Protein AF-A0A8H4XQX0-F1 (afdb_monomer_lite)

Radius of gyration: 18.63 Å; chains: 1; bounding box: 42×37×53 Å

Structure (mmCIF, N/CA/C/O backbone):
data_AF-A0A8H4XQX0-F1
#
_entry.id   AF-A0A8H4XQX0-F1
#
loop_
_atom_site.group_PDB
_atom_site.id
_atom_site.type_symbol
_atom_site.label_atom_id
_atom_site.label_alt_id
_atom_site.label_comp_id
_atom_site.label_asym_id
_atom_site.label_entity_id
_atom_site.label_seq_id
_atom_site.pdbx_PDB_ins_code
_atom_site.Cartn_x
_atom_site.Cartn_y
_atom_site.Cartn_z
_atom_site.occupancy
_atom_site.B_iso_or_equiv
_atom_site.auth_seq_id
_atom_site.auth_comp_id
_atom_site.auth_asym_id
_atom_site.auth_atom_id
_atom_site.pdbx_PDB_model_num
ATOM 1 N N . MET A 1 1 ? 0.986 -11.448 -20.989 1.00 83.62 1 MET A N 1
ATOM 2 C CA . MET A 1 1 ? 2.150 -11.242 -21.882 1.00 83.62 1 MET A CA 1
ATOM 3 C C . MET A 1 1 ? 3.473 -11.482 -21.158 1.00 83.62 1 MET A C 1
ATOM 5 O O . MET A 1 1 ? 4.166 -12.410 -21.542 1.00 83.62 1 MET A O 1
ATOM 9 N N . PHE A 1 2 ? 3.815 -10.743 -20.094 1.00 87.69 2 PHE A N 1
ATOM 10 C CA . PHE A 1 2 ? 5.094 -10.937 -19.385 1.00 87.69 2 PHE A CA 1
ATOM 11 C C . PHE A 1 2 ? 5.297 -12.341 -18.794 1.00 87.69 2 PHE A C 1
ATOM 13 O O . PHE A 1 2 ? 6.386 -12.885 -18.924 1.00 87.69 2 PHE A O 1
ATOM 20 N N . THR A 1 3 ? 4.257 -12.974 -18.236 1.00 88.88 3 THR A N 1
ATOM 21 C CA . THR A 1 3 ? 4.329 -14.376 -17.774 1.00 88.88 3 THR A CA 1
ATOM 22 C C . THR A 1 3 ? 4.767 -15.318 -18.891 1.00 88.88 3 THR A C 1
ATOM 24 O O . THR A 1 3 ? 5.711 -16.080 -18.723 1.00 88.88 3 THR A O 1
ATOM 27 N N . TYR A 1 4 ? 4.158 -15.175 -20.072 1.00 90.38 4 TYR A N 1
ATOM 28 C CA . TYR A 1 4 ? 4.514 -15.960 -21.249 1.00 90.38 4 TYR A CA 1
ATOM 29 C C . TYR A 1 4 ? 5.977 -15.742 -21.654 1.00 90.38 4 TYR A C 1
ATOM 31 O O . TYR A 1 4 ? 6.680 -16.708 -21.935 1.00 90.38 4 TYR A O 1
ATOM 39 N N . ILE A 1 5 ? 6.459 -14.494 -21.637 1.00 87.06 5 ILE A N 1
ATOM 40 C CA . ILE A 1 5 ? 7.867 -14.189 -21.929 1.00 87.06 5 ILE A CA 1
ATOM 41 C C . ILE A 1 5 ? 8.787 -14.898 -20.925 1.00 87.06 5 ILE A C 1
ATOM 43 O O . ILE A 1 5 ? 9.721 -15.588 -21.321 1.00 87.06 5 ILE A O 1
ATOM 47 N N . ASN A 1 6 ? 8.478 -14.778 -19.634 1.00 86.62 6 ASN A N 1
ATOM 48 C CA . ASN A 1 6 ? 9.298 -15.305 -18.545 1.00 86.62 6 ASN A CA 1
ATOM 49 C C . ASN A 1 6 ? 9.413 -16.841 -18.538 1.00 86.62 6 ASN A C 1
ATOM 51 O O . ASN A 1 6 ? 10.417 -17.399 -18.089 1.00 86.62 6 ASN A O 1
ATOM 55 N N . GLU A 1 7 ? 8.365 -17.519 -19.005 1.00 89.06 7 GLU A N 1
ATOM 56 C CA . GLU A 1 7 ? 8.286 -18.980 -19.056 1.00 89.06 7 GLU A CA 1
ATOM 57 C C . GLU A 1 7 ? 8.902 -19.558 -20.333 1.00 89.06 7 GLU A C 1
ATOM 59 O O . GLU A 1 7 ? 9.528 -20.614 -20.276 1.00 89.06 7 GLU A O 1
ATOM 64 N N . ASN A 1 8 ? 8.762 -18.867 -21.470 1.00 88.31 8 ASN A N 1
ATOM 65 C CA . ASN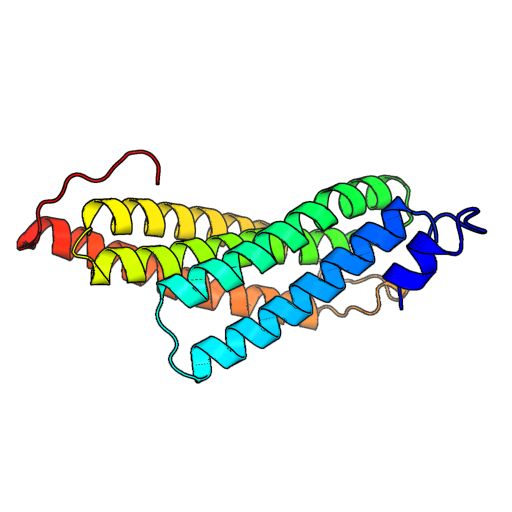 A 1 8 ? 9.102 -19.426 -22.782 1.00 88.31 8 ASN A CA 1
ATOM 66 C C . ASN A 1 8 ? 10.433 -18.910 -23.357 1.00 88.31 8 ASN A C 1
ATOM 68 O O . ASN A 1 8 ? 11.005 -19.560 -24.229 1.00 88.31 8 ASN A O 1
ATOM 72 N N . PHE A 1 9 ? 10.968 -17.785 -22.867 1.00 85.00 9 PHE A N 1
ATOM 73 C CA . PHE A 1 9 ? 12.226 -17.200 -23.350 1.00 85.00 9 PHE A CA 1
ATOM 74 C C . PHE A 1 9 ? 13.285 -17.204 -22.243 1.00 85.00 9 PHE A C 1
ATOM 76 O O . PHE A 1 9 ? 13.560 -16.199 -21.594 1.00 85.00 9 PHE A O 1
ATOM 83 N N . LEU A 1 10 ? 13.883 -18.379 -22.020 1.00 80.50 10 LEU A N 1
ATOM 84 C CA . LEU A 1 10 ? 14.827 -18.628 -20.919 1.00 80.50 10 LEU A CA 1
ATOM 85 C C . LEU A 1 10 ? 16.198 -17.958 -21.105 1.00 80.50 10 LEU A C 1
ATOM 87 O O . LEU A 1 10 ? 16.926 -17.767 -20.131 1.00 80.50 10 LEU A O 1
ATOM 91 N N . HIS A 1 11 ? 16.541 -17.592 -22.340 1.00 87.00 11 HIS A N 1
ATOM 92 C CA . HIS A 1 11 ? 17.757 -16.860 -22.676 1.00 87.00 11 HIS A CA 1
ATOM 93 C C . HIS A 1 11 ? 17.395 -15.411 -22.984 1.00 87.00 11 HIS A C 1
ATOM 95 O O . HIS A 1 11 ? 16.986 -15.085 -24.098 1.00 87.00 11 HIS A O 1
ATOM 101 N N . ALA A 1 12 ? 17.515 -14.554 -21.973 1.00 82.38 12 ALA A N 1
ATOM 102 C CA . ALA A 1 12 ? 17.223 -13.138 -22.120 1.00 82.38 12 ALA A CA 1
ATOM 103 C C . ALA A 1 12 ? 18.243 -12.489 -23.079 1.00 82.38 12 ALA A C 1
ATOM 105 O O . ALA A 1 12 ? 19.446 -12.599 -22.834 1.00 82.38 12 ALA A O 1
ATOM 106 N N . PRO A 1 13 ? 17.799 -11.803 -24.147 1.00 84.56 13 PRO A N 1
ATOM 107 C CA . PRO A 1 13 ? 18.704 -11.118 -25.073 1.00 84.56 13 PRO A CA 1
ATOM 108 C C . PRO A 1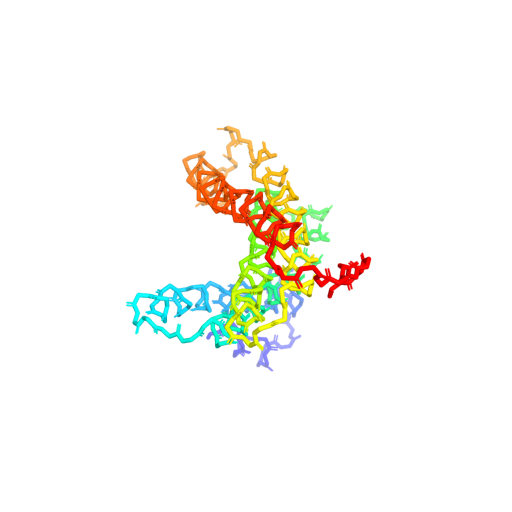 13 ? 19.318 -9.845 -24.461 1.00 84.56 13 PRO A C 1
ATOM 110 O O . PRO A 1 13 ? 20.270 -9.295 -25.009 1.00 84.56 13 PRO A O 1
ATOM 113 N N . SER A 1 14 ? 18.778 -9.380 -23.330 1.00 86.75 14 SER A N 1
ATOM 114 C CA . SER A 1 14 ? 19.152 -8.146 -22.638 1.00 86.75 14 SER A CA 1
ATOM 115 C C . SER A 1 14 ? 18.646 -8.158 -21.185 1.00 86.75 14 SER A C 1
ATOM 117 O O . SER A 1 14 ? 17.790 -8.964 -20.811 1.00 86.75 14 SER A O 1
ATOM 119 N N . THR A 1 15 ? 19.197 -7.289 -20.329 1.00 84.56 15 THR A N 1
ATOM 120 C CA . THR A 1 15 ? 18.912 -7.284 -18.879 1.00 84.56 15 THR A CA 1
ATOM 121 C C . THR A 1 15 ? 17.475 -6.885 -18.527 1.00 84.56 15 THR A C 1
ATOM 123 O O . THR A 1 15 ? 16.911 -7.375 -17.546 1.00 84.56 15 THR A O 1
ATOM 126 N N . ASP A 1 16 ? 16.855 -6.024 -19.327 1.00 82.88 16 ASP A N 1
ATOM 127 C CA . ASP A 1 16 ? 15.444 -5.633 -19.220 1.00 82.88 16 ASP A CA 1
ATOM 128 C C . ASP A 1 16 ? 14.480 -6.816 -19.435 1.00 82.88 16 ASP A C 1
ATOM 130 O O . ASP A 1 16 ? 13.402 -6.858 -18.846 1.00 82.88 16 ASP A O 1
ATOM 134 N N . LEU A 1 17 ? 14.905 -7.828 -20.196 1.00 88.44 17 LEU A N 1
ATOM 135 C CA . LEU A 1 17 ? 14.176 -9.080 -20.416 1.00 88.44 17 LEU A CA 1
ATOM 136 C C . LEU A 1 17 ? 14.663 -10.231 -19.528 1.00 88.44 17 LEU A C 1
ATOM 138 O O . LEU A 1 17 ? 14.259 -11.379 -19.718 1.00 88.44 17 LEU A O 1
ATOM 142 N N . SER A 1 18 ? 15.516 -9.947 -18.538 1.00 90.25 18 SER A N 1
ATOM 143 C CA . SER A 1 18 ? 15.921 -10.957 -17.563 1.00 90.25 18 SER A CA 1
ATOM 144 C C . SER A 1 18 ? 14.717 -11.471 -16.767 1.00 90.25 18 SER A C 1
ATOM 146 O O . SER A 1 18 ? 13.752 -10.745 -16.511 1.00 90.25 18 SER A O 1
ATOM 148 N N . ARG A 1 19 ? 14.798 -12.720 -16.296 1.00 90.44 19 ARG A N 1
ATOM 149 C CA . ARG A 1 19 ? 13.741 -13.345 -15.485 1.00 90.44 19 ARG A CA 1
ATOM 150 C C . ARG A 1 19 ? 13.349 -12.508 -14.265 1.00 90.44 19 ARG A C 1
ATOM 152 O O . ARG A 1 19 ? 12.174 -12.453 -13.910 1.00 90.44 19 ARG A O 1
ATOM 159 N N . ALA A 1 20 ? 14.325 -11.874 -13.618 1.00 91.00 20 ALA A N 1
ATOM 160 C CA . ALA A 1 20 ? 14.084 -11.032 -12.452 1.00 91.00 20 ALA A CA 1
ATOM 161 C C . ALA A 1 20 ? 13.309 -9.764 -12.838 1.00 91.00 20 ALA A C 1
ATOM 163 O O . ALA A 1 20 ? 12.266 -9.491 -12.245 1.00 91.00 20 ALA A O 1
ATOM 164 N N . THR A 1 21 ? 13.754 -9.053 -13.879 1.00 91.19 21 THR A N 1
ATOM 165 C CA . THR A 1 21 ? 13.081 -7.844 -14.374 1.00 91.19 21 THR A CA 1
ATOM 166 C C . THR A 1 21 ? 11.647 -8.143 -14.799 1.00 91.19 21 THR A C 1
ATOM 168 O O . THR A 1 21 ? 10.711 -7.492 -14.340 1.00 91.19 21 THR A O 1
ATOM 171 N N . VAL A 1 22 ? 11.447 -9.182 -15.615 1.00 93.12 22 VAL A N 1
ATOM 172 C CA . VAL A 1 22 ? 10.114 -9.561 -16.099 1.00 93.12 22 VAL A CA 1
ATOM 173 C C . VAL A 1 22 ? 9.209 -9.977 -14.936 1.00 93.12 22 VAL A C 1
ATOM 175 O O . VAL A 1 22 ? 8.040 -9.598 -14.913 1.00 93.12 22 VAL A O 1
ATOM 178 N N . LYS A 1 23 ? 9.731 -10.688 -13.926 1.00 94.38 23 LYS A N 1
ATOM 179 C CA . LYS A 1 23 ? 8.969 -11.024 -12.712 1.00 94.38 23 LYS A CA 1
ATOM 180 C C . LYS A 1 23 ? 8.559 -9.780 -11.917 1.00 94.38 23 LYS A C 1
ATOM 182 O O . LYS A 1 23 ? 7.416 -9.714 -11.468 1.00 94.38 23 LYS A O 1
ATOM 187 N N . ALA A 1 24 ? 9.442 -8.792 -11.775 1.00 95.19 24 ALA A N 1
ATOM 188 C CA . ALA A 1 24 ? 9.100 -7.527 -11.129 1.00 95.19 24 ALA A CA 1
ATOM 189 C C . ALA A 1 24 ? 7.979 -6.797 -11.887 1.00 95.19 24 ALA A C 1
ATOM 191 O O . ALA A 1 24 ? 7.010 -6.362 -11.269 1.00 95.19 24 ALA A O 1
ATOM 192 N N . LEU A 1 25 ? 8.047 -6.750 -13.222 1.00 95.19 25 LEU A N 1
ATOM 193 C CA . LEU A 1 25 ? 6.996 -6.158 -14.058 1.00 95.19 25 LEU A CA 1
ATOM 194 C C . LEU A 1 25 ? 5.662 -6.912 -13.946 1.00 95.19 25 LEU A C 1
ATOM 196 O O . LEU A 1 25 ? 4.615 -6.277 -13.858 1.00 95.19 25 LEU A O 1
ATOM 200 N N . ILE A 1 26 ? 5.675 -8.251 -13.889 1.00 96.94 26 ILE A N 1
ATOM 201 C CA . ILE A 1 26 ? 4.464 -9.052 -13.623 1.00 96.94 26 ILE A CA 1
ATOM 202 C C . ILE A 1 26 ? 3.833 -8.629 -12.295 1.00 96.94 26 ILE A C 1
ATOM 204 O O . ILE A 1 26 ? 2.631 -8.376 -12.247 1.00 96.94 26 ILE A O 1
ATOM 208 N N . ASN A 1 27 ? 4.638 -8.522 -11.237 1.00 98.19 27 ASN A N 1
ATOM 209 C CA . ASN A 1 27 ? 4.153 -8.130 -9.918 1.00 98.19 27 ASN A CA 1
ATOM 210 C C . ASN A 1 27 ? 3.558 -6.717 -9.920 1.00 98.19 27 ASN A C 1
ATOM 212 O O . ASN A 1 27 ? 2.475 -6.537 -9.373 1.00 98.19 27 ASN A O 1
ATOM 216 N N . VAL A 1 28 ? 4.201 -5.742 -10.577 1.00 97.88 28 VAL A N 1
ATOM 217 C CA . VAL A 1 28 ? 3.660 -4.376 -10.715 1.00 97.88 28 VAL A CA 1
ATOM 218 C C . VAL A 1 28 ? 2.313 -4.390 -11.438 1.00 97.88 28 VAL A C 1
ATOM 220 O O . VAL A 1 28 ? 1.348 -3.828 -10.929 1.00 97.88 28 VAL A O 1
ATOM 223 N N . MET A 1 29 ? 2.212 -5.079 -12.579 1.00 98.06 29 MET A N 1
ATOM 224 C CA . MET A 1 29 ? 0.966 -5.139 -13.355 1.00 98.06 29 MET A CA 1
ATOM 225 C C . MET A 1 29 ? -0.172 -5.800 -12.567 1.00 98.06 29 MET A C 1
ATOM 227 O O . MET A 1 29 ? -1.312 -5.339 -12.610 1.00 98.06 29 MET A O 1
ATOM 231 N N . LEU A 1 30 ? 0.125 -6.873 -11.826 1.00 98.38 30 LEU A N 1
ATOM 232 C CA . LEU A 1 30 ? -0.857 -7.527 -10.962 1.00 98.38 30 LEU A CA 1
ATOM 233 C C . LEU A 1 30 ? -1.256 -6.634 -9.782 1.00 98.38 30 LEU A C 1
ATOM 235 O O . LEU A 1 30 ? -2.431 -6.600 -9.431 1.00 98.38 30 LEU A O 1
ATOM 239 N N . ALA A 1 31 ? -0.311 -5.900 -9.188 1.00 98.62 31 ALA A N 1
ATOM 240 C CA . ALA A 1 31 ? -0.591 -4.988 -8.085 1.00 98.62 31 ALA A CA 1
ATOM 241 C C . ALA A 1 31 ? -1.518 -3.845 -8.526 1.00 98.62 31 ALA A C 1
ATOM 243 O O . ALA A 1 31 ? -2.518 -3.583 -7.866 1.00 98.62 31 ALA A O 1
ATOM 244 N N . GLN A 1 32 ? -1.249 -3.237 -9.684 1.00 98.31 32 GLN A N 1
ATOM 245 C CA . GLN A 1 32 ? -2.101 -2.197 -10.271 1.00 98.31 32 GLN A CA 1
ATOM 246 C C . GLN A 1 32 ? -3.506 -2.719 -10.600 1.00 98.31 32 GLN A C 1
ATOM 248 O O . GLN A 1 32 ? -4.502 -2.065 -10.300 1.00 98.31 32 GLN A O 1
ATOM 253 N N . ALA A 1 33 ? -3.615 -3.926 -11.166 1.00 98.44 33 ALA A N 1
ATOM 254 C CA . ALA A 1 33 ? -4.914 -4.558 -11.401 1.00 98.44 33 ALA A CA 1
ATOM 255 C C . ALA A 1 33 ? -5.676 -4.810 -10.087 1.00 98.44 33 ALA A C 1
ATOM 257 O O . ALA A 1 33 ? -6.894 -4.636 -10.022 1.00 98.44 33 ALA A O 1
ATOM 258 N N . GLN A 1 34 ? -4.953 -5.193 -9.033 1.00 98.44 34 GLN A N 1
ATOM 259 C CA . GLN A 1 34 ? -5.507 -5.413 -7.705 1.00 98.44 34 GLN A CA 1
ATOM 260 C C . GLN A 1 34 ? -5.998 -4.107 -7.055 1.00 98.44 34 GLN A C 1
ATOM 262 O O . GLN A 1 34 ? -7.039 -4.136 -6.404 1.00 98.44 34 GLN A O 1
ATOM 267 N N . GLU A 1 35 ? -5.311 -2.975 -7.258 1.00 97.94 35 GLU A N 1
ATOM 268 C CA . GLU A 1 35 ? -5.767 -1.641 -6.825 1.00 97.94 35 GLU A CA 1
ATOM 269 C C . GLU A 1 35 ? -7.088 -1.253 -7.499 1.00 97.94 35 GLU A C 1
ATOM 271 O O . GLU A 1 35 ? -8.059 -0.944 -6.815 1.00 97.94 35 GLU A O 1
ATOM 276 N N . ILE A 1 36 ? -7.169 -1.371 -8.828 1.00 98.25 36 ILE A N 1
ATOM 277 C CA . ILE A 1 36 ? -8.400 -1.067 -9.579 1.00 98.25 36 ILE A CA 1
ATOM 278 C C . ILE A 1 36 ? -9.554 -1.957 -9.098 1.00 98.25 36 ILE A C 1
ATOM 280 O O . ILE A 1 36 ? -10.695 -1.514 -8.931 1.00 98.25 36 ILE A O 1
ATOM 284 N N . PHE A 1 37 ? -9.273 -3.240 -8.858 1.00 98.38 37 PHE A N 1
ATOM 285 C CA . PHE A 1 37 ? -10.281 -4.150 -8.336 1.00 98.38 37 PHE A CA 1
ATOM 286 C C . PHE A 1 37 ? -10.702 -3.785 -6.906 1.00 98.38 37 PHE A C 1
ATOM 288 O O . PHE A 1 37 ? -11.895 -3.827 -6.606 1.00 98.38 37 PHE A O 1
ATOM 295 N N . LEU A 1 38 ? -9.764 -3.388 -6.044 1.00 98.56 38 LEU A N 1
ATOM 296 C CA . LEU A 1 38 ? -10.052 -2.885 -4.702 1.00 98.56 38 LEU A CA 1
ATOM 297 C C . LEU A 1 38 ? -10.967 -1.656 -4.759 1.00 98.56 38 LEU A C 1
ATOM 299 O O . LEU A 1 38 ? -11.996 -1.665 -4.094 1.00 98.56 38 LEU A O 1
ATOM 303 N N . GLU A 1 39 ? -10.655 -0.651 -5.579 1.00 97.62 39 GLU A N 1
ATOM 304 C CA . GLU A 1 39 ? -11.482 0.553 -5.752 1.00 97.62 39 GLU A CA 1
ATOM 305 C C . GLU A 1 39 ? -12.913 0.204 -6.162 1.00 97.62 39 GLU A C 1
ATOM 307 O O . GLU A 1 39 ? -13.877 0.673 -5.550 1.00 97.62 39 GLU A O 1
ATOM 312 N N . LYS A 1 40 ? -13.059 -0.697 -7.141 1.00 98.38 40 LYS A N 1
ATOM 313 C CA . LYS A 1 40 ? -14.365 -1.220 -7.547 1.00 98.38 40 LYS A CA 1
ATOM 314 C C . LYS A 1 40 ? -15.093 -1.876 -6.372 1.00 98.38 40 LYS A C 1
ATOM 316 O O . LYS A 1 40 ? -16.268 -1.607 -6.157 1.00 98.38 40 LYS A O 1
ATOM 321 N N . GLN A 1 41 ? -14.426 -2.756 -5.623 1.00 98.31 41 GLN A N 1
ATOM 322 C CA . GLN A 1 41 ? -15.054 -3.458 -4.499 1.00 98.31 41 GLN A CA 1
ATOM 323 C C . GLN A 1 41 ? -15.413 -2.520 -3.339 1.00 98.31 41 GLN A C 1
ATOM 325 O O . GLN A 1 41 ? -16.415 -2.752 -2.661 1.00 98.31 41 GLN A O 1
ATOM 330 N N . THR A 1 42 ? -14.642 -1.454 -3.134 1.00 97.62 42 THR A N 1
ATOM 331 C CA . THR A 1 42 ? -14.967 -0.386 -2.185 1.00 97.62 42 THR A CA 1
ATOM 332 C C . THR A 1 42 ? -16.217 0.370 -2.634 1.00 97.62 42 THR A C 1
ATOM 334 O O . THR A 1 42 ? -17.136 0.538 -1.836 1.00 97.62 42 THR A O 1
ATOM 337 N N . ALA A 1 43 ? -16.307 0.748 -3.914 1.00 97.75 43 ALA A N 1
ATOM 338 C CA . ALA A 1 43 ? -17.495 1.392 -4.481 1.00 97.75 43 ALA A CA 1
ATOM 339 C C . ALA A 1 43 ? -18.745 0.490 -4.426 1.00 97.75 43 ALA A C 1
ATOM 341 O O . ALA A 1 43 ? -19.846 0.975 -4.174 1.00 97.75 43 ALA A O 1
ATOM 342 N N . ASP A 1 44 ? -18.570 -0.826 -4.584 1.00 97.94 44 ASP A N 1
ATOM 343 C CA . ASP A 1 44 ? -19.632 -1.834 -4.454 1.00 97.94 44 ASP A CA 1
ATOM 344 C C . ASP A 1 44 ? -20.045 -2.099 -2.983 1.00 97.94 44 ASP A C 1
ATOM 346 O O . ASP A 1 44 ? -20.883 -2.968 -2.723 1.00 97.94 44 ASP A O 1
ATOM 350 N N . GLY A 1 45 ? -19.446 -1.412 -2.000 1.00 96.25 45 GLY A N 1
ATOM 351 C CA . GLY A 1 45 ? -19.791 -1.544 -0.581 1.00 96.25 45 GLY A CA 1
ATOM 352 C C . GLY A 1 45 ? -19.454 -2.913 0.020 1.00 96.25 45 GLY A C 1
ATOM 353 O O . GLY A 1 45 ? -20.188 -3.420 0.873 1.00 96.25 45 GLY A O 1
ATOM 354 N N . LYS A 1 46 ? -18.377 -3.568 -0.439 1.00 97.62 46 LYS A N 1
ATOM 355 C CA . LYS A 1 46 ? -17.948 -4.856 0.131 1.00 97.62 46 LYS A CA 1
ATOM 356 C C . LYS A 1 46 ? -17.499 -4.715 1.587 1.00 97.62 46 LYS A C 1
ATOM 358 O O . LYS A 1 46 ? -17.035 -3.670 2.027 1.00 97.62 46 LYS A O 1
ATOM 363 N N . LYS A 1 47 ? -17.600 -5.822 2.333 1.00 97.62 47 LYS A N 1
ATOM 364 C CA . LYS A 1 47 ? -17.219 -5.880 3.752 1.00 97.62 47 LYS A CA 1
ATOM 365 C C . LYS A 1 47 ? -15.740 -5.551 3.951 1.00 97.62 47 LYS A C 1
ATOM 367 O O . LYS A 1 47 ? -14.890 -6.058 3.216 1.00 97.62 47 LYS A O 1
ATOM 372 N N . SER A 1 48 ? -15.438 -4.827 5.025 1.00 97.69 48 SER A N 1
ATOM 373 C CA . SER A 1 48 ? -14.095 -4.361 5.386 1.00 97.69 48 SER A CA 1
ATOM 374 C C . SER A 1 48 ? -13.042 -5.476 5.372 1.00 97.69 48 SER A C 1
ATOM 376 O O . SER A 1 48 ? -12.004 -5.335 4.736 1.00 97.69 48 SER A O 1
ATOM 378 N N . GLY A 1 49 ? -13.337 -6.649 5.942 1.00 97.62 49 GLY A N 1
ATOM 379 C CA . GLY A 1 49 ? -12.394 -7.777 5.941 1.00 97.62 49 GLY A CA 1
ATOM 380 C C . GLY A 1 49 ? -12.077 -8.342 4.546 1.00 97.62 49 GLY A C 1
ATOM 381 O O . GLY A 1 49 ? -11.001 -8.897 4.333 1.00 97.62 49 GLY A O 1
ATOM 382 N N . GLN A 1 50 ? -12.980 -8.201 3.568 1.00 98.00 50 GLN A N 1
ATOM 383 C CA . GLN A 1 50 ? -12.689 -8.567 2.178 1.00 98.00 50 GLN A CA 1
ATOM 384 C C . GLN A 1 50 ? -11.790 -7.516 1.519 1.00 98.00 50 GLN A C 1
ATOM 386 O O . GLN A 1 50 ? -10.808 -7.885 0.878 1.00 98.00 50 GLN A O 1
ATOM 391 N N . LEU A 1 51 ? -12.087 -6.229 1.717 1.00 98.69 51 LEU A N 1
ATOM 392 C CA . LEU A 1 51 ? -11.264 -5.123 1.216 1.00 98.69 51 LEU A CA 1
ATOM 393 C C . LEU A 1 51 ? -9.835 -5.190 1.775 1.00 98.69 51 LEU A C 1
ATOM 395 O O . LEU A 1 51 ? -8.874 -5.055 1.021 1.00 98.69 51 LEU A O 1
ATOM 399 N N . ALA A 1 52 ? -9.689 -5.527 3.060 1.00 98.62 52 ALA A N 1
ATOM 400 C CA . ALA A 1 52 ? -8.397 -5.728 3.710 1.00 98.62 52 ALA A CA 1
ATOM 401 C C . ALA A 1 52 ? -7.535 -6.782 3.000 1.00 98.62 52 ALA A C 1
ATOM 403 O O . ALA A 1 52 ? -6.353 -6.555 2.748 1.00 98.62 52 ALA A O 1
ATOM 404 N N . LYS A 1 53 ? -8.131 -7.920 2.616 1.00 98.50 53 LYS A N 1
ATOM 405 C CA . LYS A 1 53 ? -7.429 -8.982 1.876 1.00 98.50 53 LYS A CA 1
ATOM 406 C C . LYS A 1 53 ? -6.988 -8.518 0.492 1.00 98.50 53 LYS A C 1
ATOM 408 O O . LYS A 1 53 ? -5.874 -8.823 0.075 1.00 98.50 53 LYS A O 1
ATOM 413 N N . LEU A 1 54 ? -7.843 -7.777 -0.214 1.00 98.62 54 LEU A N 1
ATOM 414 C CA . LEU A 1 54 ? -7.519 -7.263 -1.544 1.00 98.62 54 LEU A CA 1
ATOM 415 C C . LEU A 1 54 ? -6.373 -6.246 -1.485 1.00 98.62 54 LEU A C 1
ATOM 417 O O . LEU A 1 54 ? -5.432 -6.355 -2.269 1.00 98.62 54 LEU A O 1
ATOM 421 N N . ALA A 1 55 ? -6.420 -5.313 -0.533 1.00 98.75 55 ALA A N 1
ATOM 422 C CA . ALA A 1 55 ? -5.358 -4.338 -0.305 1.00 98.75 55 ALA A CA 1
ATOM 423 C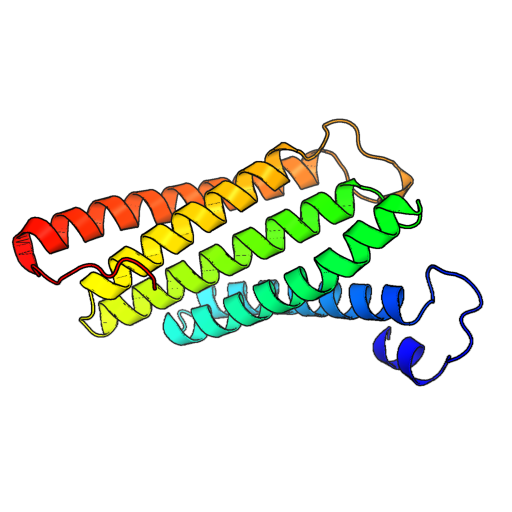 C . ALA A 1 55 ? -4.049 -5.007 0.148 1.00 98.75 55 ALA A C 1
ATOM 425 O O . ALA A 1 55 ? -2.976 -4.668 -0.346 1.00 98.75 55 ALA A O 1
ATOM 426 N N . SER A 1 56 ? -4.129 -6.017 1.023 1.00 98.69 56 SER A N 1
ATOM 427 C CA . SER A 1 56 ? -2.966 -6.798 1.463 1.00 98.69 56 SER A CA 1
ATOM 428 C C . SER A 1 56 ? -2.283 -7.514 0.294 1.00 98.69 56 SER A C 1
ATOM 430 O O . SER A 1 56 ? -1.055 -7.499 0.203 1.00 98.69 56 SER A O 1
ATOM 432 N N . GLN A 1 57 ? -3.056 -8.067 -0.646 1.00 98.75 57 GLN A N 1
ATOM 433 C CA . GLN A 1 57 ? -2.505 -8.685 -1.852 1.00 98.75 57 GLN A CA 1
ATOM 434 C C . GLN A 1 57 ? -1.776 -7.663 -2.739 1.00 98.75 57 GLN A C 1
ATOM 436 O O . GLN A 1 57 ? -0.687 -7.960 -3.232 1.00 98.75 57 GLN A O 1
ATOM 441 N N . ALA A 1 58 ? -2.338 -6.462 -2.925 1.00 98.69 58 ALA A N 1
ATOM 442 C CA . ALA A 1 58 ? -1.680 -5.390 -3.677 1.00 98.69 58 ALA A CA 1
ATOM 443 C C . ALA A 1 58 ? -0.373 -4.953 -2.998 1.00 98.69 58 ALA A C 1
ATOM 445 O O . ALA A 1 58 ? 0.664 -4.859 -3.653 1.00 98.69 58 ALA A O 1
ATOM 446 N N . ALA A 1 59 ? -0.402 -4.763 -1.674 1.00 98.75 59 ALA A N 1
ATOM 447 C CA . ALA A 1 59 ? 0.774 -4.424 -0.879 1.00 98.75 59 ALA A CA 1
ATOM 448 C C . ALA A 1 59 ? 1.879 -5.475 -1.028 1.00 98.75 59 ALA A C 1
ATOM 450 O O . ALA A 1 59 ? 3.029 -5.134 -1.293 1.00 98.75 59 ALA A O 1
ATOM 451 N N . TRP A 1 60 ? 1.526 -6.758 -0.915 1.00 98.56 60 TRP A N 1
ATOM 452 C CA . TRP A 1 60 ? 2.473 -7.857 -1.070 1.00 98.56 60 TRP A CA 1
ATOM 453 C C . TRP A 1 60 ? 3.109 -7.869 -2.465 1.00 98.56 60 TRP A C 1
ATOM 455 O O . TRP A 1 60 ? 4.332 -7.934 -2.571 1.00 98.56 60 TRP A O 1
ATOM 465 N N . LEU A 1 61 ? 2.311 -7.737 -3.532 1.00 98.69 61 LEU A N 1
ATOM 466 C CA . LEU A 1 61 ? 2.817 -7.694 -4.908 1.00 98.69 61 LEU A CA 1
ATOM 467 C C . LEU A 1 61 ? 3.775 -6.513 -5.130 1.00 98.69 61 LEU A C 1
ATOM 469 O O . LEU A 1 61 ? 4.849 -6.702 -5.706 1.00 98.69 61 LEU A O 1
ATOM 473 N N . TYR A 1 62 ? 3.437 -5.321 -4.628 1.00 98.69 62 TYR A N 1
ATOM 474 C CA . TYR A 1 62 ? 4.332 -4.167 -4.705 1.00 98.69 62 TYR A CA 1
ATOM 475 C C . TYR A 1 62 ? 5.631 -4.378 -3.931 1.00 98.69 62 TYR A C 1
ATOM 477 O O . TYR A 1 62 ? 6.695 -4.090 -4.471 1.00 98.69 62 TYR A O 1
ATOM 485 N N . THR A 1 63 ? 5.579 -4.935 -2.720 1.00 98.25 63 THR A N 1
ATOM 486 C CA . THR A 1 63 ? 6.783 -5.253 -1.934 1.00 98.25 63 THR A CA 1
ATOM 487 C C . THR A 1 63 ? 7.690 -6.237 -2.674 1.00 98.25 63 THR A C 1
ATOM 489 O O . THR A 1 63 ? 8.896 -6.016 -2.758 1.00 98.25 63 THR A O 1
ATOM 492 N N . GLN A 1 64 ? 7.122 -7.280 -3.290 1.00 97.62 64 GLN A N 1
ATOM 493 C CA . GLN A 1 64 ? 7.893 -8.231 -4.098 1.00 97.62 64 GLN A CA 1
ATOM 494 C C . GLN A 1 64 ? 8.542 -7.574 -5.327 1.00 97.62 64 GLN A C 1
ATOM 496 O O . GLN A 1 64 ? 9.622 -7.983 -5.750 1.00 97.62 64 GLN A O 1
ATOM 501 N N . ALA A 1 65 ? 7.898 -6.572 -5.931 1.00 97.38 65 ALA A N 1
ATOM 502 C CA . ALA A 1 65 ? 8.496 -5.802 -7.019 1.00 97.38 65 ALA A CA 1
ATOM 503 C C . ALA A 1 65 ? 9.575 -4.821 -6.523 1.00 97.38 65 ALA A C 1
ATOM 505 O O . ALA A 1 65 ? 10.596 -4.649 -7.190 1.00 97.38 65 ALA A O 1
ATOM 506 N N . ALA A 1 66 ? 9.365 -4.197 -5.360 1.00 96.19 66 ALA A N 1
ATOM 507 C CA . ALA A 1 66 ? 10.206 -3.136 -4.814 1.00 96.19 66 ALA A CA 1
ATOM 508 C C . ALA A 1 66 ? 11.663 -3.574 -4.625 1.00 96.19 66 ALA A C 1
ATOM 510 O O . ALA A 1 66 ? 12.568 -2.837 -5.014 1.00 96.19 66 ALA A O 1
ATOM 511 N N . GLU A 1 67 ? 11.885 -4.779 -4.092 1.00 91.88 67 GLU A N 1
ATOM 512 C CA . GLU A 1 67 ? 13.226 -5.336 -3.867 1.00 91.88 67 GLU A CA 1
ATOM 513 C C . GLU A 1 67 ? 14.033 -5.408 -5.171 1.00 91.88 67 GLU A C 1
ATOM 515 O O . GLU A 1 67 ? 15.149 -4.893 -5.259 1.00 91.88 67 GLU A O 1
ATOM 520 N N . THR A 1 68 ? 13.435 -5.986 -6.219 1.00 92.75 68 THR A N 1
ATOM 521 C CA . THR A 1 68 ? 14.097 -6.134 -7.523 1.00 92.75 68 THR A CA 1
ATOM 522 C C . THR A 1 68 ? 14.295 -4.780 -8.198 1.00 92.75 68 THR A C 1
ATOM 524 O O . THR A 1 68 ? 15.367 -4.505 -8.732 1.00 92.75 68 THR A O 1
ATOM 527 N N . VAL A 1 69 ? 13.288 -3.902 -8.165 1.00 94.62 69 VAL A N 1
ATOM 528 C CA . VAL A 1 69 ? 13.402 -2.574 -8.780 1.00 94.62 69 VAL A CA 1
ATOM 529 C C . VAL A 1 69 ? 14.512 -1.767 -8.111 1.00 94.62 69 VAL A C 1
ATOM 531 O O . VAL A 1 69 ? 15.339 -1.191 -8.813 1.00 94.62 69 VAL A O 1
ATOM 534 N N . GLN A 1 70 ? 14.599 -1.772 -6.779 1.00 93.62 70 GLN A N 1
ATOM 535 C CA . GLN A 1 70 ? 15.639 -1.049 -6.046 1.00 93.62 70 GLN A CA 1
ATOM 536 C C . GLN A 1 70 ? 17.051 -1.551 -6.385 1.00 93.62 70 GLN A C 1
ATOM 538 O O . GLN A 1 70 ? 17.951 -0.739 -6.617 1.00 93.62 70 GLN A O 1
ATOM 543 N N . GLU A 1 71 ? 17.250 -2.869 -6.461 1.00 91.19 71 GLU A N 1
ATOM 544 C CA . GLU A 1 71 ? 18.530 -3.458 -6.874 1.00 91.19 71 GLU A CA 1
ATOM 545 C C . GLU A 1 71 ? 18.933 -2.989 -8.285 1.00 91.19 71 GLU A C 1
ATOM 547 O O . GLU A 1 71 ? 20.088 -2.637 -8.535 1.00 91.19 71 GLU A O 1
ATOM 552 N N . TYR A 1 72 ? 17.977 -2.948 -9.212 1.00 90.38 72 TYR A N 1
ATOM 553 C CA . TYR A 1 72 ? 18.227 -2.636 -10.619 1.00 90.38 72 TYR A CA 1
ATOM 554 C C . TYR A 1 72 ? 18.307 -1.127 -10.899 1.00 90.38 72 TYR A C 1
ATOM 556 O O . TYR A 1 72 ? 18.969 -0.734 -11.862 1.00 90.38 72 TYR A O 1
ATOM 564 N N . VAL A 1 73 ? 17.753 -0.271 -10.030 1.00 90.69 73 VAL A N 1
ATOM 565 C CA . VAL A 1 73 ? 18.081 1.168 -9.994 1.00 90.69 73 VAL A CA 1
ATOM 566 C C . VAL A 1 73 ? 19.575 1.358 -9.732 1.00 90.69 73 VAL A C 1
ATOM 568 O O . VAL A 1 73 ? 20.227 2.119 -10.442 1.00 90.69 73 VAL A O 1
ATOM 571 N N . GLY A 1 74 ? 20.152 0.627 -8.770 1.00 86.19 74 GLY A N 1
ATOM 572 C CA . GLY A 1 74 ? 21.589 0.698 -8.464 1.00 86.19 74 GLY A CA 1
ATOM 573 C C . GLY A 1 74 ? 22.497 0.286 -9.631 1.00 86.19 74 GLY A C 1
ATOM 574 O O . GLY A 1 74 ? 23.664 0.668 -9.672 1.00 86.19 74 GLY A O 1
ATOM 575 N N . LYS A 1 75 ? 21.950 -0.458 -10.598 1.00 87.56 75 LYS A N 1
ATOM 576 C CA . LYS A 1 75 ? 22.627 -0.904 -11.822 1.00 87.56 75 LYS A CA 1
ATOM 577 C C . LYS A 1 75 ? 22.295 -0.042 -13.051 1.00 87.56 75 LYS A C 1
ATOM 579 O O . LYS A 1 75 ? 22.793 -0.336 -14.132 1.00 87.56 75 LYS A O 1
ATOM 584 N N . GLY A 1 76 ? 21.460 0.991 -12.905 1.00 85.44 76 GLY A N 1
ATOM 585 C CA . GLY A 1 76 ? 21.065 1.893 -13.992 1.00 85.44 76 GLY A CA 1
ATOM 586 C C . GLY A 1 76 ? 20.035 1.326 -14.977 1.00 85.44 76 GLY A C 1
ATOM 587 O O . GLY A 1 76 ? 19.907 1.859 -16.073 1.00 85.44 76 GLY A O 1
ATOM 588 N N . PHE A 1 77 ? 19.314 0.254 -14.622 1.00 86.25 77 PHE A N 1
ATOM 589 C CA . PHE A 1 77 ? 18.285 -0.346 -15.489 1.00 86.25 77 PHE A CA 1
ATOM 590 C C . PHE A 1 77 ? 16.878 0.194 -15.233 1.00 86.25 77 PHE A C 1
ATOM 592 O O . PHE A 1 77 ? 16.060 0.221 -16.148 1.00 86.25 77 PHE A O 1
ATOM 599 N N . PHE A 1 78 ? 16.590 0.609 -13.999 1.00 89.88 78 PHE A N 1
ATOM 600 C CA . PHE A 1 78 ? 15.359 1.321 -13.671 1.00 89.88 78 PHE A CA 1
ATOM 601 C C . PHE A 1 78 ? 15.666 2.758 -13.292 1.00 89.88 78 PHE A C 1
ATOM 603 O O . PHE A 1 78 ? 16.624 3.040 -12.569 1.00 89.88 78 PHE A O 1
ATOM 610 N N . GLU A 1 79 ? 14.780 3.656 -13.705 1.00 93.12 79 GLU A N 1
ATOM 611 C CA . GLU A 1 79 ? 14.795 5.023 -13.212 1.00 93.12 79 GLU A CA 1
ATOM 612 C C . GLU A 1 79 ? 14.394 5.052 -11.737 1.00 93.12 79 GLU A C 1
ATOM 614 O O . GLU A 1 79 ? 13.404 4.439 -11.325 1.00 93.12 79 GLU A O 1
ATOM 619 N N . LYS A 1 80 ? 15.139 5.812 -10.928 1.00 95.12 80 LYS A N 1
ATOM 620 C CA . LYS A 1 80 ? 14.911 5.911 -9.476 1.00 95.12 80 LYS A CA 1
ATOM 621 C C . LYS A 1 80 ? 13.469 6.301 -9.131 1.00 95.12 80 LYS A C 1
ATOM 623 O O . LYS A 1 80 ? 12.941 5.842 -8.121 1.00 95.12 80 LYS A O 1
ATOM 628 N N . VAL A 1 81 ? 12.828 7.112 -9.972 1.00 96.56 81 VAL A N 1
ATOM 629 C CA . VAL A 1 81 ? 11.438 7.555 -9.790 1.00 96.56 81 VAL A CA 1
ATOM 630 C C . VAL A 1 81 ? 10.444 6.391 -9.730 1.00 96.56 81 VAL A C 1
ATOM 632 O O . VAL A 1 81 ? 9.545 6.416 -8.894 1.00 96.56 81 VAL A O 1
ATOM 635 N N . TRP A 1 82 ? 10.661 5.315 -10.494 1.00 96.50 82 TRP A N 1
ATOM 636 C CA . TRP A 1 82 ? 9.824 4.112 -10.428 1.00 96.50 82 TRP A CA 1
ATOM 637 C C . TRP A 1 82 ? 9.980 3.373 -9.102 1.00 96.50 82 TRP A C 1
ATOM 639 O O . TRP A 1 82 ? 8.991 2.914 -8.531 1.00 96.50 82 TRP A O 1
ATOM 649 N N . SER A 1 83 ? 11.202 3.311 -8.562 1.00 96.88 83 SER A N 1
ATOM 650 C CA . SER A 1 83 ? 11.423 2.750 -7.226 1.00 96.88 83 SER A CA 1
ATOM 651 C C . SER A 1 83 ? 10.676 3.542 -6.155 1.00 96.88 83 SER A C 1
ATOM 653 O O . SER A 1 83 ? 10.113 2.927 -5.255 1.00 96.88 83 SER A O 1
ATOM 655 N N . LEU A 1 84 ? 10.631 4.874 -6.252 1.00 97.56 84 LEU A N 1
ATOM 656 C CA . LEU A 1 84 ? 9.899 5.712 -5.297 1.00 97.56 84 LEU A CA 1
ATOM 657 C C . LEU A 1 84 ? 8.388 5.468 -5.367 1.00 97.56 84 LEU A C 1
ATOM 659 O O . LEU A 1 84 ? 7.761 5.283 -4.327 1.00 97.56 84 LEU A O 1
ATOM 663 N N . VAL A 1 85 ? 7.818 5.404 -6.576 1.00 97.94 85 VAL A N 1
ATOM 664 C CA . VAL A 1 85 ? 6.387 5.120 -6.785 1.00 97.94 85 VAL A CA 1
ATOM 665 C C . VAL A 1 85 ? 6.011 3.752 -6.219 1.00 97.94 85 VAL A C 1
ATOM 667 O O . VAL A 1 85 ? 5.039 3.638 -5.475 1.00 97.94 85 VAL A O 1
ATOM 670 N N . ILE A 1 86 ? 6.797 2.717 -6.522 1.00 98.31 86 ILE A N 1
ATOM 671 C CA . ILE A 1 86 ? 6.524 1.347 -6.069 1.00 98.31 86 ILE A CA 1
ATOM 672 C C . ILE A 1 86 ? 6.640 1.234 -4.543 1.00 98.31 86 ILE A C 1
ATOM 674 O O . ILE A 1 86 ? 5.773 0.631 -3.916 1.00 98.31 86 ILE A O 1
ATOM 678 N N . GLN A 1 87 ? 7.654 1.852 -3.929 1.00 98.50 87 GLN A N 1
ATOM 679 C CA . GLN A 1 87 ? 7.815 1.855 -2.468 1.00 98.50 87 GLN A CA 1
ATOM 680 C C . GLN A 1 87 ? 6.688 2.626 -1.758 1.00 98.50 87 GLN A C 1
ATOM 682 O O . GLN A 1 87 ? 6.164 2.178 -0.730 1.00 98.50 87 GLN A O 1
ATOM 687 N N . ALA A 1 88 ? 6.274 3.765 -2.325 1.00 98.62 88 ALA A N 1
ATOM 688 C CA . ALA A 1 88 ? 5.141 4.540 -1.830 1.00 98.62 88 ALA A CA 1
ATOM 689 C C . ALA A 1 88 ? 3.846 3.721 -1.893 1.00 98.62 88 ALA A C 1
ATOM 691 O O . ALA A 1 88 ? 3.153 3.604 -0.883 1.00 98.62 88 ALA A O 1
ATOM 692 N N . LYS A 1 89 ? 3.558 3.088 -3.038 1.00 98.62 89 LYS A N 1
ATOM 693 C CA . LYS A 1 89 ? 2.372 2.241 -3.223 1.00 98.62 89 LYS A CA 1
ATOM 694 C C . LYS A 1 89 ? 2.389 0.987 -2.347 1.00 98.62 89 LYS A C 1
ATOM 696 O O . LYS A 1 89 ? 1.351 0.656 -1.781 1.00 98.62 89 LYS A O 1
ATOM 701 N N . ALA A 1 90 ? 3.540 0.339 -2.144 1.00 98.75 90 ALA A N 1
ATOM 702 C CA . ALA A 1 90 ? 3.669 -0.789 -1.214 1.00 98.75 90 ALA A CA 1
ATOM 703 C C . ALA A 1 90 ? 3.244 -0.395 0.211 1.00 98.75 90 ALA A C 1
ATOM 705 O O . ALA A 1 90 ? 2.378 -1.029 0.817 1.00 98.75 90 ALA A O 1
ATOM 706 N N . SER A 1 91 ? 3.812 0.703 0.718 1.00 98.75 91 SER A N 1
ATOM 707 C CA . SER A 1 91 ? 3.523 1.223 2.059 1.00 98.75 91 SER A CA 1
ATOM 708 C C . SER A 1 91 ? 2.074 1.713 2.181 1.00 98.75 91 SER A C 1
ATOM 710 O O . SER A 1 91 ? 1.403 1.446 3.179 1.00 98.75 91 SER A O 1
ATOM 712 N N . HIS A 1 92 ? 1.566 2.389 1.148 1.00 98.81 92 HIS A N 1
ATOM 713 C CA . HIS A 1 92 ? 0.197 2.892 1.106 1.00 98.81 92 HIS A CA 1
ATOM 714 C C . HIS A 1 92 ? -0.822 1.748 1.119 1.00 98.81 92 HIS A C 1
ATOM 716 O O . HIS A 1 92 ? -1.712 1.739 1.965 1.00 98.81 92 HIS A O 1
ATOM 722 N N . MET A 1 93 ? -0.655 0.732 0.269 1.00 98.81 93 MET A N 1
ATOM 723 C CA . MET A 1 93 ? -1.552 -0.426 0.243 1.00 98.81 93 MET A CA 1
ATOM 724 C C . MET A 1 93 ? -1.495 -1.238 1.539 1.00 98.81 93 MET A C 1
ATOM 726 O O . MET A 1 93 ? -2.522 -1.745 1.986 1.00 98.81 93 MET A O 1
ATOM 730 N N . ALA A 1 94 ? -0.334 -1.315 2.200 1.00 98.81 94 ALA A N 1
ATOM 731 C CA . ALA A 1 94 ? -0.228 -1.937 3.520 1.00 98.81 94 ALA A CA 1
ATOM 732 C C . ALA A 1 94 ? -1.009 -1.148 4.592 1.00 98.81 94 ALA A C 1
ATOM 734 O O . ALA A 1 94 ? -1.659 -1.743 5.459 1.00 98.81 94 ALA A O 1
ATOM 735 N N . SER A 1 95 ? -0.995 0.188 4.511 1.00 98.88 95 SER A N 1
ATOM 736 C CA . SER A 1 95 ? -1.827 1.053 5.355 1.00 98.88 95 SER A CA 1
ATOM 737 C C . SER A 1 95 ? -3.319 0.840 5.086 1.00 98.88 95 SER A C 1
ATOM 739 O O . SER A 1 95 ? -4.077 0.612 6.026 1.00 98.88 95 SER A O 1
ATOM 741 N N . VAL A 1 96 ? -3.739 0.837 3.817 1.00 98.81 96 VAL A N 1
ATOM 742 C CA . VAL A 1 96 ? -5.134 0.594 3.406 1.00 98.81 96 VAL A CA 1
ATOM 743 C C . VAL A 1 96 ? -5.619 -0.783 3.875 1.00 98.81 96 VAL A C 1
ATOM 745 O O . VAL A 1 96 ? -6.733 -0.910 4.386 1.00 98.81 96 VAL A O 1
ATOM 748 N N . ALA A 1 97 ? -4.771 -1.811 3.782 1.00 98.88 97 ALA A N 1
ATOM 749 C CA . ALA A 1 97 ? -5.080 -3.148 4.283 1.00 98.88 97 ALA A CA 1
ATOM 750 C C . ALA A 1 97 ? -5.323 -3.151 5.799 1.00 98.88 97 ALA A C 1
ATOM 752 O O . ALA A 1 97 ? -6.328 -3.688 6.268 1.00 98.88 97 ALA A O 1
ATOM 753 N N . SER A 1 98 ? -4.428 -2.507 6.552 1.00 98.75 98 SER A N 1
ATOM 754 C CA . SER A 1 98 ? -4.517 -2.397 8.012 1.00 98.75 98 SER A CA 1
ATOM 755 C C . SER A 1 98 ? -5.750 -1.600 8.447 1.00 98.75 98 SER A C 1
ATOM 757 O O . SER A 1 98 ? -6.447 -2.013 9.368 1.00 98.75 98 SER A O 1
ATOM 759 N N . PHE A 1 99 ? -6.069 -0.517 7.735 1.00 98.81 99 PHE A N 1
ATOM 760 C CA . PHE A 1 99 ? -7.263 0.303 7.945 1.00 98.81 99 PHE A CA 1
ATOM 761 C C . PHE A 1 99 ? -8.556 -0.500 7.763 1.00 98.81 99 PHE A C 1
ATOM 763 O O . PHE A 1 99 ? -9.395 -0.557 8.660 1.00 98.81 99 PHE A O 1
ATOM 770 N N . HIS A 1 100 ? -8.709 -1.192 6.631 1.00 98.75 100 HIS A N 1
ATOM 771 C CA . HIS A 1 100 ? -9.897 -2.010 6.400 1.00 98.75 100 HIS A CA 1
ATOM 772 C C . HIS A 1 100 ? -9.995 -3.188 7.371 1.00 98.75 100 HIS A C 1
ATOM 774 O O . HIS A 1 100 ? -11.095 -3.555 7.781 1.00 98.75 100 HIS A O 1
ATOM 780 N N . GLN A 1 101 ? -8.869 -3.778 7.772 1.00 98.75 101 GLN A N 1
ATOM 781 C CA . GLN A 1 101 ? -8.899 -4.832 8.775 1.00 98.75 101 GLN A CA 1
ATOM 782 C C . GLN A 1 101 ? -9.292 -4.279 10.151 1.00 98.75 101 GLN A C 1
ATOM 784 O O . GLN A 1 101 ? -10.062 -4.927 10.849 1.00 98.75 101 GLN A O 1
ATOM 789 N N . ALA A 1 102 ? -8.856 -3.071 10.515 1.00 98.62 102 ALA A N 1
ATOM 790 C CA . ALA A 1 102 ? -9.286 -2.433 11.753 1.00 98.62 102 ALA A CA 1
ATOM 791 C C . ALA A 1 102 ? -10.799 -2.178 11.763 1.00 98.62 102 ALA A C 1
ATOM 793 O O . ALA A 1 102 ? -11.454 -2.440 12.764 1.00 98.62 102 ALA A O 1
ATOM 794 N N . ASN A 1 103 ? -11.376 -1.764 10.632 1.00 98.50 103 ASN A N 1
ATOM 795 C CA . ASN A 1 103 ? -12.829 -1.634 10.495 1.00 98.50 103 ASN A CA 1
ATOM 796 C C . ASN A 1 103 ? -13.545 -2.979 10.679 1.00 98.50 103 ASN A C 1
ATOM 798 O O . ASN A 1 103 ? -14.571 -3.043 11.345 1.00 98.50 103 ASN A O 1
ATOM 802 N N . ALA A 1 104 ? -12.984 -4.069 10.150 1.00 98.44 104 ALA A N 1
ATOM 803 C CA . ALA A 1 104 ? -13.528 -5.407 10.384 1.00 98.44 104 ALA A CA 1
ATOM 804 C C . ALA A 1 104 ? -13.435 -5.827 11.863 1.00 98.44 104 ALA A C 1
ATOM 806 O O . ALA A 1 104 ? -14.334 -6.490 12.377 1.00 98.44 104 ALA A O 1
ATOM 807 N N . ASP A 1 105 ? -12.363 -5.432 12.551 1.00 98.31 105 ASP A N 1
ATOM 808 C CA . ASP A 1 105 ? -12.186 -5.695 13.976 1.00 98.31 105 ASP A CA 1
ATOM 809 C C . ASP A 1 105 ? -13.187 -4.880 14.815 1.00 98.31 105 ASP A C 1
ATOM 811 O O . ASP A 1 105 ? -13.788 -5.437 15.735 1.00 98.31 105 ASP A O 1
ATOM 815 N N . VAL A 1 106 ? -13.447 -3.615 14.458 1.00 98.25 106 VAL A N 1
ATOM 816 C CA . VAL A 1 106 ? -14.525 -2.788 15.038 1.00 98.25 106 VAL A CA 1
ATOM 817 C C . VAL A 1 106 ? -15.883 -3.466 14.857 1.00 98.25 106 VAL A C 1
ATOM 819 O O . VAL A 1 106 ? -16.611 -3.624 15.836 1.00 98.25 106 VAL A O 1
ATOM 822 N N . ASP A 1 107 ? -16.196 -3.942 13.646 1.00 97.06 107 ASP A N 1
ATOM 823 C CA . ASP A 1 107 ? -17.447 -4.658 13.350 1.00 97.06 107 ASP A CA 1
ATOM 824 C C . ASP A 1 107 ? -17.599 -5.943 14.190 1.00 97.06 107 ASP A C 1
ATOM 826 O O . ASP A 1 107 ? -18.712 -6.394 14.464 1.00 97.06 107 ASP A O 1
ATOM 830 N N . SER A 1 108 ? -16.479 -6.538 14.612 1.00 97.44 108 SER A N 1
ATOM 831 C CA . SER A 1 108 ? -16.433 -7.720 15.483 1.00 97.44 108 SER A CA 1
ATOM 832 C C . SER A 1 108 ? -16.449 -7.405 16.987 1.00 97.44 108 SER A C 1
ATOM 834 O O . SER A 1 108 ? -16.435 -8.329 17.798 1.00 97.44 108 SER A O 1
ATOM 836 N N . GLY A 1 109 ? -16.459 -6.124 17.374 1.00 97.62 109 GLY A N 1
ATOM 837 C CA . GLY A 1 109 ? -16.375 -5.683 18.769 1.00 97.62 109 GLY A CA 1
ATOM 838 C C . GLY A 1 109 ? -14.970 -5.763 19.378 1.00 97.62 109 GLY A C 1
ATOM 839 O O . GLY A 1 109 ? -14.834 -5.720 20.599 1.00 97.62 109 GLY A O 1
ATOM 840 N N . SER A 1 110 ? -13.923 -5.882 18.558 1.00 97.69 110 SER A N 1
ATOM 841 C CA . SER A 1 110 ? -12.519 -6.009 18.982 1.00 97.69 110 SER A CA 1
ATOM 842 C C . SER A 1 110 ? -11.793 -4.658 18.922 1.00 97.69 110 SER A C 1
ATOM 844 O O . SER A 1 110 ? -10.805 -4.488 18.207 1.00 97.69 110 SER A O 1
ATOM 846 N N . TYR A 1 111 ? -12.300 -3.671 19.659 1.00 98.00 111 TYR A N 1
ATOM 847 C CA . TYR A 1 111 ? -11.854 -2.274 19.616 1.00 98.00 111 TYR A CA 1
ATOM 848 C C . TYR A 1 111 ? -10.380 -2.077 19.997 1.00 98.00 111 TYR A C 1
ATOM 850 O O . TYR A 1 111 ? -9.687 -1.297 19.348 1.00 98.00 111 TYR A O 1
ATOM 858 N N . GLY A 1 112 ? -9.865 -2.812 20.988 1.00 97.69 112 G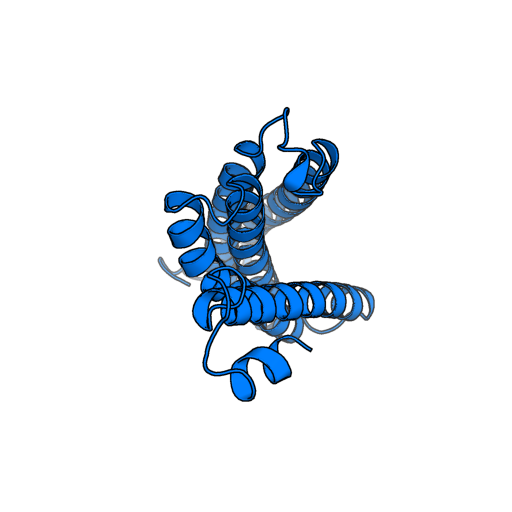LY A N 1
ATOM 859 C CA . GLY A 1 112 ? -8.454 -2.710 21.386 1.00 97.69 112 GLY A CA 1
ATOM 860 C C . GLY A 1 112 ? -7.491 -3.143 20.272 1.00 97.69 112 GLY A C 1
ATOM 861 O O . GLY A 1 112 ? -6.492 -2.475 20.004 1.00 97.69 112 GLY A O 1
ATOM 862 N N . ILE A 1 113 ? -7.838 -4.222 19.560 1.00 97.88 113 ILE A N 1
ATOM 863 C CA . ILE A 1 113 ? -7.088 -4.716 18.392 1.00 97.88 113 ILE A CA 1
ATOM 864 C C . ILE A 1 113 ? -7.217 -3.729 17.228 1.00 97.88 113 ILE A C 1
ATOM 866 O O . ILE A 1 113 ? -6.220 -3.398 16.586 1.00 97.88 113 ILE A O 1
ATOM 870 N N . ALA A 1 114 ? -8.424 -3.211 16.986 1.00 98.38 114 ALA A N 1
ATOM 871 C CA . ALA A 1 114 ? -8.662 -2.220 15.946 1.00 98.38 114 ALA A CA 1
ATOM 872 C C . ALA A 1 114 ? -7.813 -0.952 16.143 1.00 98.38 114 ALA A C 1
ATOM 874 O O . ALA A 1 114 ? -7.250 -0.449 15.172 1.00 98.38 114 ALA A O 1
ATOM 875 N N . ILE A 1 115 ? -7.652 -0.467 17.382 1.00 98.50 115 ILE A N 1
ATOM 876 C CA . ILE A 1 115 ? -6.776 0.675 17.693 1.00 98.50 115 ILE A CA 1
ATOM 877 C C . ILE A 1 115 ? -5.327 0.370 17.318 1.00 98.50 115 ILE A C 1
ATOM 879 O O . ILE A 1 115 ? -4.720 1.146 16.580 1.00 98.50 115 ILE A O 1
ATOM 883 N N . ALA A 1 116 ? -4.781 -0.759 17.781 1.00 98.38 116 ALA A N 1
ATOM 884 C CA . ALA A 1 116 ? -3.404 -1.143 17.467 1.00 98.38 116 ALA A CA 1
ATOM 885 C C . ALA A 1 116 ? -3.190 -1.246 15.945 1.00 98.38 116 ALA A C 1
ATOM 887 O O . ALA A 1 116 ? -2.179 -0.792 15.399 1.00 98.38 116 ALA A O 1
ATOM 888 N N . ARG A 1 117 ? -4.191 -1.760 15.223 1.00 98.12 117 ARG A N 1
ATOM 889 C CA . ARG A 1 117 ? -4.138 -1.898 13.768 1.00 98.12 117 ARG A CA 1
ATOM 890 C C . ARG A 1 117 ? -4.272 -0.564 13.023 1.00 98.12 117 ARG A C 1
ATOM 892 O O . ARG A 1 117 ? -3.586 -0.365 12.021 1.00 98.12 117 ARG A O 1
ATOM 899 N N . LEU A 1 118 ? -5.078 0.378 13.518 1.00 98.50 118 LEU A N 1
ATOM 900 C CA . LEU A 1 118 ? -5.129 1.747 12.987 1.00 98.50 118 LEU A CA 1
ATOM 901 C C . LEU A 1 118 ? -3.823 2.511 13.242 1.00 98.50 118 LEU A C 1
ATOM 903 O O . LEU A 1 118 ? -3.363 3.242 12.368 1.00 98.50 118 LEU A O 1
ATOM 907 N N . GLN A 1 119 ? -3.173 2.309 14.390 1.00 98.31 119 GLN A N 1
ATOM 908 C CA . GLN A 1 119 ? -1.850 2.885 14.662 1.00 98.31 119 GLN A CA 1
ATOM 909 C C . GLN A 1 119 ? -0.788 2.341 13.694 1.00 98.31 119 GLN A C 1
ATOM 911 O O . GLN A 1 119 ? 0.022 3.107 13.162 1.00 98.31 119 GLN A O 1
ATOM 916 N N . LEU A 1 120 ? -0.827 1.037 13.394 1.00 98.44 120 LEU A N 1
ATOM 917 C CA . LEU A 1 120 ? -0.002 0.446 12.339 1.00 98.44 120 LEU A CA 1
ATOM 918 C C . LEU A 1 120 ? -0.313 1.074 10.971 1.00 98.44 120 LEU A C 1
ATOM 920 O O . LEU A 1 120 ? 0.611 1.460 10.250 1.00 98.44 120 LEU A O 1
ATOM 924 N N . ALA A 1 121 ? -1.596 1.236 10.630 1.00 98.69 121 ALA A N 1
ATOM 925 C CA . ALA A 1 121 ? -2.012 1.893 9.394 1.00 98.69 121 ALA A CA 1
ATOM 926 C C . ALA A 1 121 ? -1.451 3.323 9.291 1.00 98.69 121 ALA A C 1
ATOM 928 O O . ALA A 1 121 ? -0.937 3.697 8.233 1.00 98.69 121 ALA A O 1
ATOM 929 N N . ALA A 1 122 ? -1.473 4.097 10.380 1.00 98.44 122 ALA A N 1
ATOM 930 C CA . ALA A 1 122 ? -0.937 5.457 10.424 1.00 98.44 122 ALA A CA 1
ATOM 931 C C . ALA A 1 122 ? 0.579 5.474 10.173 1.00 98.44 122 ALA A C 1
ATOM 933 O O . ALA A 1 122 ? 1.065 6.222 9.321 1.00 98.44 122 ALA A O 1
ATOM 934 N N . LYS A 1 123 ? 1.331 4.581 10.835 1.00 98.50 123 LYS A N 1
ATOM 935 C CA . LYS A 1 123 ? 2.782 4.427 10.631 1.00 98.50 123 LYS A CA 1
ATOM 936 C C . LYS A 1 123 ? 3.122 4.088 9.176 1.00 98.50 123 LYS A C 1
ATOM 938 O O . LYS A 1 123 ? 4.040 4.676 8.602 1.00 98.50 123 LYS A O 1
ATOM 943 N N . LEU A 1 124 ? 2.383 3.157 8.574 1.00 98.69 124 LEU A N 1
ATOM 944 C CA . LEU A 1 124 ? 2.570 2.753 7.178 1.00 98.69 124 LEU A CA 1
ATOM 945 C C . LEU A 1 124 ? 2.229 3.890 6.204 1.00 98.69 124 LEU A C 1
ATOM 947 O O . LEU A 1 124 ? 2.957 4.104 5.234 1.00 98.69 124 LEU A O 1
ATOM 951 N N . SER A 1 125 ? 1.183 4.673 6.486 1.00 98.38 125 SER A N 1
ATOM 952 C CA . SER A 1 125 ? 0.828 5.837 5.667 1.00 98.38 125 SER A CA 1
ATOM 953 C C . SER A 1 125 ? 1.891 6.937 5.750 1.00 98.38 125 SER A C 1
ATOM 955 O O . SER A 1 125 ? 2.249 7.524 4.732 1.00 98.38 125 SER A O 1
ATOM 957 N N . ALA A 1 126 ? 2.471 7.178 6.929 1.00 98.56 126 ALA A N 1
ATOM 958 C CA . ALA A 1 126 ? 3.574 8.127 7.091 1.00 98.56 126 ALA A CA 1
ATOM 959 C C . ALA A 1 126 ? 4.841 7.693 6.325 1.00 98.56 126 ALA A C 1
ATOM 961 O O . ALA A 1 126 ? 5.526 8.520 5.710 1.00 98.56 126 ALA A O 1
ATOM 962 N N . ALA A 1 127 ? 5.137 6.388 6.301 1.00 98.56 127 ALA A N 1
ATOM 963 C CA . ALA A 1 127 ? 6.196 5.840 5.455 1.00 98.56 127 ALA A CA 1
ATOM 964 C C . ALA A 1 127 ? 5.894 6.063 3.961 1.00 98.56 127 ALA A C 1
ATOM 966 O O . ALA A 1 127 ? 6.766 6.521 3.221 1.00 98.56 127 ALA A O 1
ATOM 967 N N . ALA A 1 128 ? 4.650 5.836 3.527 1.00 98.69 128 ALA A N 1
ATOM 968 C CA . ALA A 1 128 ? 4.217 6.095 2.153 1.00 98.69 128 ALA A CA 1
ATOM 969 C C . ALA A 1 128 ? 4.382 7.573 1.754 1.00 98.69 128 ALA A C 1
ATOM 971 O O . ALA A 1 128 ? 4.917 7.865 0.684 1.00 98.69 128 ALA A O 1
ATOM 972 N N . VAL A 1 129 ? 4.014 8.512 2.636 1.00 98.62 129 VAL A N 1
ATOM 973 C CA . VAL A 1 129 ? 4.234 9.953 2.420 1.00 98.62 129 VAL A CA 1
ATOM 974 C C . VAL A 1 129 ? 5.717 10.281 2.288 1.00 98.62 129 VAL A C 1
ATOM 976 O O . VAL A 1 129 ? 6.083 11.114 1.463 1.00 98.62 129 VAL A O 1
ATOM 979 N N . THR A 1 130 ? 6.584 9.632 3.065 1.00 98.50 130 THR A N 1
ATOM 980 C CA . THR A 1 130 ? 8.036 9.855 2.991 1.00 98.50 130 THR A CA 1
ATOM 981 C C . THR A 1 130 ? 8.590 9.462 1.617 1.00 98.50 130 THR A C 1
ATOM 983 O O . THR A 1 130 ? 9.374 10.212 1.025 1.00 98.50 130 THR A O 1
ATOM 986 N N . TRP A 1 131 ? 8.134 8.333 1.067 1.00 98.06 131 TRP A N 1
ATOM 987 C CA . TRP A 1 131 ? 8.482 7.906 -0.289 1.00 98.06 131 TRP A CA 1
ATOM 988 C C . TRP A 1 131 ? 7.930 8.849 -1.359 1.00 98.06 131 TRP A C 1
ATOM 990 O O . TRP A 1 131 ? 8.693 9.310 -2.206 1.00 98.06 131 TRP A O 1
ATOM 1000 N N . ALA A 1 132 ? 6.643 9.196 -1.285 1.00 97.56 132 ALA A N 1
ATOM 1001 C CA . ALA A 1 132 ? 5.999 10.088 -2.248 1.00 97.56 132 ALA A CA 1
ATOM 1002 C C . ALA A 1 132 ? 6.627 11.492 -2.247 1.00 97.56 132 ALA A C 1
ATOM 1004 O O . ALA A 1 132 ? 6.917 12.045 -3.302 1.00 97.56 132 ALA A O 1
ATOM 1005 N N . LYS A 1 133 ? 6.954 12.038 -1.069 1.00 97.31 133 LYS A N 1
ATOM 1006 C CA . LYS A 1 133 ? 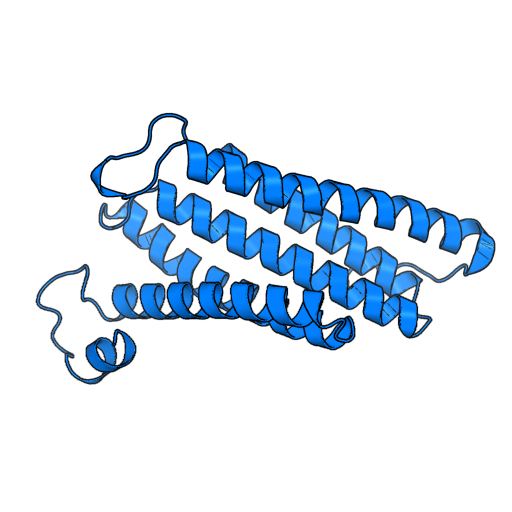7.643 13.332 -0.924 1.00 97.31 133 LYS A CA 1
ATOM 1007 C C . LYS A 1 133 ? 9.055 13.330 -1.519 1.00 97.31 133 LYS A C 1
ATOM 1009 O O . LYS A 1 133 ? 9.578 14.387 -1.858 1.00 97.31 133 LYS A O 1
ATOM 1014 N N . SER A 1 134 ? 9.683 12.161 -1.620 1.00 97.19 134 SER A N 1
ATOM 1015 C CA . SER A 1 134 ? 11.008 12.016 -2.229 1.00 97.19 134 SER A CA 1
ATOM 1016 C C . SER A 1 134 ? 10.958 12.012 -3.762 1.00 97.19 134 SER A C 1
ATOM 1018 O O . SER A 1 134 ? 12.015 12.013 -4.396 1.00 97.19 134 SER A O 1
ATOM 1020 N N . PHE A 1 135 ? 9.761 11.994 -4.364 1.00 96.56 135 PHE A N 1
ATOM 1021 C CA . PHE A 1 135 ? 9.590 12.096 -5.807 1.00 96.56 135 PHE A CA 1
ATOM 1022 C C . PHE A 1 135 ? 10.027 13.492 -6.293 1.00 96.56 135 PHE A C 1
ATOM 1024 O O . PHE A 1 135 ? 9.579 14.503 -5.747 1.00 96.56 135 PHE A O 1
ATOM 1031 N N . PRO A 1 136 ? 10.939 13.582 -7.276 1.00 95.19 136 PRO A N 1
ATOM 1032 C CA . PRO A 1 136 ? 11.521 14.852 -7.688 1.00 95.19 136 PRO A CA 1
ATOM 1033 C C . PRO A 1 136 ? 10.562 15.676 -8.558 1.00 95.19 136 PRO A C 1
ATOM 1035 O O . PRO A 1 136 ? 9.750 15.137 -9.303 1.00 95.19 136 PRO A O 1
ATOM 1038 N N . SER A 1 137 ? 10.720 17.001 -8.534 1.00 91.38 137 SER A N 1
ATOM 1039 C CA . SER A 1 137 ? 10.003 17.918 -9.434 1.00 91.38 137 SER A CA 1
ATOM 1040 C C . SER A 1 137 ? 10.505 17.871 -10.881 1.00 91.38 137 SER A C 1
ATOM 1042 O O . SER A 1 137 ? 9.782 18.263 -11.791 1.00 91.38 137 SER A O 1
ATOM 1044 N N . SER A 1 138 ? 11.736 17.397 -11.096 1.00 93.50 138 SER A N 1
ATOM 1045 C CA . SER A 1 138 ? 12.308 17.122 -12.415 1.00 93.50 138 SER A CA 1
ATOM 1046 C C . SER A 1 138 ? 12.429 15.614 -12.597 1.00 93.50 138 SER A C 1
ATOM 1048 O O . SER A 1 138 ? 13.128 14.946 -11.831 1.00 93.50 138 SER A O 1
ATOM 1050 N N . VAL A 1 139 ? 11.720 15.083 -13.589 1.00 95.12 139 VAL A N 1
ATOM 1051 C CA . VAL A 1 139 ? 11.572 13.645 -13.824 1.00 95.12 139 VAL A CA 1
ATOM 1052 C C . VAL A 1 139 ? 12.307 13.259 -15.115 1.00 95.12 139 VAL A C 1
ATOM 1054 O O . VAL A 1 139 ? 12.188 13.979 -16.109 1.00 95.12 139 VAL A O 1
ATOM 1057 N N . PRO A 1 140 ? 13.078 12.153 -15.141 1.00 92.25 140 PRO A N 1
ATOM 1058 C CA . PRO A 1 140 ? 13.740 11.692 -16.361 1.00 92.25 140 PRO A CA 1
ATOM 1059 C C . PRO A 1 140 ? 12.736 11.414 -17.487 1.00 92.25 140 PRO A C 1
ATOM 1061 O O . PRO A 1 140 ? 11.779 10.663 -17.292 1.00 92.25 140 PRO A O 1
ATOM 1064 N N . ALA A 1 141 ? 12.965 11.968 -18.682 1.00 89.81 141 ALA A N 1
ATOM 1065 C CA . ALA A 1 141 ? 12.037 11.843 -19.814 1.00 89.81 141 ALA A CA 1
ATOM 1066 C C . ALA A 1 141 ? 11.811 10.385 -20.263 1.00 89.81 141 ALA A C 1
ATOM 1068 O O . ALA A 1 141 ? 10.732 10.031 -20.726 1.00 89.81 141 ALA A O 1
ATOM 1069 N N . ASN A 1 142 ? 12.810 9.519 -20.089 1.00 89.81 142 ASN A N 1
ATOM 1070 C CA . ASN A 1 142 ? 12.736 8.091 -20.406 1.00 89.81 142 ASN A CA 1
ATOM 1071 C C . ASN A 1 142 ? 11.928 7.265 -19.385 1.00 89.81 142 ASN A C 1
ATOM 1073 O O . ASN A 1 142 ? 11.667 6.091 -19.634 1.00 89.81 142 ASN A O 1
ATOM 1077 N N . SER A 1 143 ? 11.520 7.852 -18.254 1.00 91.75 143 SER A N 1
ATOM 1078 C CA . SER A 1 143 ? 10.690 7.162 -17.261 1.00 91.75 143 SER A CA 1
ATOM 1079 C C . SER A 1 143 ? 9.217 7.055 -17.669 1.00 91.75 143 SER A C 1
ATOM 1081 O O . SER A 1 143 ? 8.515 6.213 -17.114 1.00 91.75 143 SER A O 1
ATOM 1083 N N . ASN A 1 144 ? 8.760 7.870 -18.632 1.00 92.50 144 ASN A N 1
ATOM 1084 C CA . ASN A 1 144 ? 7.344 8.073 -18.973 1.00 92.50 144 ASN A CA 1
ATOM 1085 C C . ASN A 1 144 ? 6.474 8.540 -17.792 1.00 92.50 144 ASN A C 1
ATOM 1087 O O . ASN A 1 144 ? 5.268 8.314 -17.794 1.00 92.50 144 ASN A O 1
ATOM 1091 N N . LEU A 1 145 ? 7.089 9.181 -16.797 1.00 94.50 145 LEU A N 1
ATOM 1092 C CA . LEU A 1 145 ? 6.408 9.857 -15.700 1.00 94.50 145 LEU A CA 1
ATOM 1093 C C . LEU A 1 145 ? 6.617 11.369 -15.811 1.00 94.50 145 LEU A C 1
ATOM 1095 O O . LEU A 1 145 ? 7.624 11.839 -16.349 1.00 94.50 145 LEU A O 1
ATOM 1099 N N . VAL A 1 146 ? 5.683 12.126 -15.249 1.00 95.12 146 VAL A N 1
ATOM 1100 C CA . VAL A 1 146 ? 5.747 13.580 -15.093 1.00 95.12 146 VAL A CA 1
ATOM 1101 C C . VAL A 1 146 ? 5.691 13.967 -13.613 1.00 95.12 146 VAL A C 1
ATOM 1103 O O . VAL A 1 146 ? 5.392 13.157 -12.738 1.00 95.12 146 VAL A O 1
ATOM 1106 N N . SER A 1 147 ? 6.011 15.223 -13.300 1.00 92.75 147 SER A N 1
ATOM 1107 C CA . SER A 1 147 ? 5.962 15.733 -11.922 1.00 92.75 147 SER A CA 1
ATOM 1108 C C . SER A 1 147 ? 4.554 15.681 -11.317 1.00 92.75 147 SER A C 1
ATOM 1110 O O . SER A 1 147 ? 4.416 15.493 -10.107 1.00 92.75 147 SER A O 1
ATOM 1112 N N . GLU A 1 148 ? 3.522 15.808 -12.154 1.00 95.25 148 GLU A N 1
ATOM 1113 C CA . GLU A 1 148 ? 2.115 15.706 -11.757 1.00 95.25 148 GLU A CA 1
ATOM 1114 C C . GLU A 1 148 ? 1.772 14.314 -11.208 1.00 95.25 148 GLU A C 1
ATOM 1116 O O . GLU A 1 148 ? 1.069 14.237 -10.206 1.00 95.25 148 GLU A O 1
ATOM 1121 N N . ASP A 1 149 ? 2.356 13.234 -11.745 1.00 94.88 149 ASP A N 1
ATOM 1122 C CA . ASP A 1 149 ? 2.125 11.869 -11.243 1.00 94.88 149 ASP A CA 1
ATOM 1123 C C . ASP A 1 149 ? 2.559 11.729 -9.776 1.00 94.88 149 ASP A C 1
ATOM 1125 O O . ASP A 1 149 ? 1.864 11.133 -8.949 1.00 94.88 149 ASP A O 1
ATOM 1129 N N . GLY A 1 150 ? 3.708 12.321 -9.429 1.00 95.44 150 GLY A N 1
ATOM 1130 C CA . GLY A 1 150 ? 4.201 12.356 -8.053 1.00 95.44 150 GLY A CA 1
ATOM 1131 C C . GLY A 1 150 ? 3.313 13.193 -7.131 1.00 95.44 150 GLY A C 1
ATOM 1132 O O . GLY A 1 150 ? 3.089 12.816 -5.978 1.00 95.44 150 GLY A O 1
ATOM 1133 N N . ALA A 1 151 ? 2.778 14.309 -7.636 1.00 96.00 151 ALA A N 1
ATOM 1134 C CA . ALA A 1 151 ? 1.869 15.169 -6.887 1.00 96.00 151 ALA A CA 1
ATOM 1135 C C . ALA A 1 151 ? 0.524 14.477 -6.613 1.00 96.00 151 ALA A C 1
ATOM 1137 O O . ALA A 1 151 ? 0.085 14.463 -5.462 1.00 96.00 151 ALA A O 1
ATOM 1138 N N . SER A 1 152 ? -0.078 13.845 -7.624 1.00 96.69 152 SER A N 1
ATOM 1139 C CA . SER A 1 152 ? -1.324 13.081 -7.488 1.00 96.69 152 SER A CA 1
ATOM 1140 C C . SER A 1 152 ? -1.168 11.921 -6.507 1.00 96.69 152 SER A C 1
ATOM 1142 O O . SER A 1 152 ? -1.972 11.784 -5.586 1.00 96.69 152 SER A O 1
ATOM 1144 N N . LEU A 1 153 ? -0.078 11.152 -6.612 1.00 97.44 153 LEU A N 1
ATOM 1145 C CA . LEU A 1 153 ? 0.225 10.078 -5.662 1.00 97.44 153 LEU A CA 1
ATOM 1146 C C . LEU A 1 153 ? 0.347 10.607 -4.223 1.00 97.44 153 LEU A C 1
ATOM 1148 O O . LEU A 1 153 ? -0.168 10.010 -3.278 1.00 97.44 153 LEU A O 1
ATOM 1152 N N . MET A 1 154 ? 1.031 11.738 -4.036 1.00 98.00 154 MET A N 1
ATOM 1153 C CA . MET A 1 154 ? 1.195 12.349 -2.718 1.00 98.00 154 MET A CA 1
ATOM 1154 C C . MET A 1 154 ? -0.132 12.863 -2.144 1.00 98.00 154 MET A C 1
ATOM 1156 O O . MET A 1 154 ? -0.351 12.747 -0.936 1.00 98.00 154 MET A O 1
ATOM 1160 N N . GLU A 1 155 ? -1.008 13.424 -2.977 1.00 98.19 155 GLU A N 1
ATOM 1161 C CA . GLU A 1 155 ? -2.341 13.875 -2.574 1.00 98.19 155 GLU A CA 1
ATOM 1162 C C . GLU A 1 155 ? -3.214 12.701 -2.113 1.00 98.19 155 GLU A C 1
ATOM 1164 O O . GLU A 1 155 ? -3.784 12.751 -1.021 1.00 98.19 155 GLU A O 1
ATOM 1169 N N . GLU A 1 156 ? -3.258 11.616 -2.888 1.00 97.75 156 GLU A N 1
ATOM 1170 C CA . GLU A 1 156 ? -4.016 10.407 -2.552 1.00 97.75 156 GLU A CA 1
ATOM 1171 C C . GLU A 1 156 ? -3.571 9.798 -1.219 1.00 97.75 156 GLU A C 1
ATOM 1173 O O . GLU A 1 156 ? -4.401 9.524 -0.345 1.00 97.75 156 GLU A O 1
ATOM 1178 N N . ILE A 1 157 ? -2.256 9.649 -1.024 1.00 98.56 157 ILE A N 1
ATOM 1179 C CA . ILE A 1 157 ? -1.695 9.093 0.211 1.00 98.56 157 ILE A CA 1
ATOM 1180 C C . ILE A 1 157 ? -2.008 10.002 1.404 1.00 98.56 157 ILE A C 1
ATOM 1182 O O . ILE A 1 157 ? -2.365 9.505 2.471 1.00 98.56 157 ILE A O 1
ATOM 1186 N N . LYS A 1 158 ? -1.903 11.328 1.250 1.00 98.50 158 LYS A N 1
ATOM 1187 C CA . LYS A 1 158 ? -2.220 12.276 2.330 1.00 98.50 158 LYS A CA 1
ATOM 1188 C C . LYS A 1 158 ? -3.698 12.285 2.690 1.00 98.50 158 LYS A C 1
ATOM 1190 O O . LYS A 1 158 ? -4.028 12.386 3.869 1.00 98.50 158 LYS A O 1
ATOM 1195 N N . ARG A 1 159 ? -4.581 12.162 1.699 1.00 98.56 159 ARG A N 1
ATOM 1196 C CA . ARG A 1 159 ? -6.021 12.033 1.938 1.00 98.56 159 ARG A CA 1
ATOM 1197 C C . ARG A 1 159 ? -6.312 10.794 2.784 1.00 98.56 159 ARG A C 1
ATOM 1199 O O . ARG A 1 159 ? -7.024 10.894 3.776 1.00 98.56 159 ARG A O 1
ATOM 1206 N N . HIS A 1 160 ? -5.725 9.649 2.432 1.00 98.56 160 HIS A N 1
ATOM 1207 C CA . HIS A 1 160 ? -5.840 8.424 3.232 1.00 98.56 160 HIS A CA 1
ATOM 1208 C C . HIS A 1 160 ? -5.235 8.584 4.630 1.00 98.56 160 HIS A C 1
ATOM 1210 O O . HIS A 1 160 ? -5.862 8.198 5.612 1.00 98.56 160 HIS A O 1
ATOM 1216 N N . GLN A 1 161 ? -4.058 9.207 4.741 1.00 98.50 161 GLN A N 1
ATOM 1217 C CA . GLN A 1 161 ? -3.414 9.469 6.029 1.00 98.50 161 GLN A CA 1
ATOM 1218 C C . GLN A 1 161 ? -4.333 10.247 6.978 1.00 98.50 161 GLN A C 1
ATOM 1220 O O . GLN A 1 161 ? -4.490 9.842 8.126 1.00 98.50 161 GLN A O 1
ATOM 1225 N N . ALA A 1 162 ? -4.965 11.320 6.493 1.00 98.62 162 ALA A N 1
ATOM 1226 C CA . ALA A 1 162 ? -5.873 12.133 7.296 1.00 98.62 162 ALA A CA 1
ATOM 1227 C C . ALA A 1 162 ? -7.068 11.317 7.819 1.00 98.62 162 ALA A C 1
ATOM 1229 O O . ALA A 1 162 ? -7.404 11.412 8.997 1.00 98.62 162 ALA A O 1
ATOM 1230 N N . ILE A 1 163 ? -7.653 10.460 6.971 1.00 98.56 163 ILE A N 1
ATOM 1231 C CA . ILE A 1 163 ? -8.755 9.562 7.355 1.00 98.56 163 ILE A CA 1
ATOM 1232 C C . ILE A 1 163 ? -8.311 8.596 8.462 1.00 98.56 163 ILE A C 1
ATOM 1234 O O . ILE A 1 163 ? -9.021 8.404 9.449 1.00 98.56 163 ILE A O 1
ATOM 1238 N N . VAL A 1 164 ? -7.127 7.992 8.320 1.00 98.62 164 VAL A N 1
ATOM 1239 C CA . VAL A 1 164 ? -6.589 7.064 9.325 1.00 98.62 164 VAL A CA 1
ATOM 1240 C C . VAL A 1 164 ? -6.339 7.781 10.656 1.00 98.62 164 VAL A C 1
ATOM 1242 O O . VAL A 1 164 ? -6.734 7.270 11.701 1.00 98.62 164 VAL A O 1
ATOM 1245 N N . GLU A 1 165 ? -5.708 8.956 10.642 1.00 98.25 165 GLU A N 1
ATOM 1246 C CA . GLU A 1 165 ? -5.384 9.730 11.852 1.00 98.25 165 GLU A CA 1
ATOM 1247 C C . GLU A 1 165 ? -6.638 10.204 12.604 1.00 98.25 165 GLU A C 1
ATOM 1249 O O . GLU A 1 165 ? -6.701 10.131 13.838 1.00 98.25 165 GLU A O 1
ATOM 1254 N N . GLU A 1 166 ? -7.667 10.629 11.870 1.00 98.44 166 GLU A N 1
ATOM 1255 C CA . GLU A 1 166 ? -8.972 10.964 12.441 1.00 98.44 166 GLU A CA 1
ATOM 1256 C C . GLU A 1 166 ? -9.618 9.742 13.110 1.00 98.44 166 GLU A C 1
ATOM 1258 O O . GLU A 1 166 ? -10.109 9.831 14.244 1.00 98.44 166 GLU A O 1
ATOM 1263 N N . GLN A 1 167 ? -9.574 8.579 12.453 1.00 98.25 167 GLN A N 1
ATOM 1264 C CA . GLN A 1 167 ? -10.175 7.367 12.997 1.00 98.25 167 GLN A CA 1
ATOM 1265 C C . GLN A 1 167 ? -9.415 6.825 14.214 1.00 98.25 167 GLN A C 1
ATOM 1267 O O . GLN A 1 167 ? -10.053 6.376 15.165 1.00 98.25 167 GLN A O 1
ATOM 1272 N N . VAL A 1 168 ? -8.078 6.913 14.233 1.00 98.19 168 VAL A N 1
ATOM 1273 C CA . VAL A 1 168 ? -7.263 6.593 15.421 1.00 98.19 168 VAL A CA 1
ATOM 1274 C C . VAL A 1 168 ? -7.728 7.432 16.606 1.00 98.19 168 VAL A C 1
ATOM 1276 O O . VAL A 1 168 ? -8.003 6.895 17.677 1.00 98.19 168 VAL A O 1
ATOM 1279 N N . THR A 1 169 ? -7.840 8.746 16.406 1.00 98.25 169 THR A N 1
ATOM 1280 C CA . THR A 1 169 ? -8.198 9.688 17.473 1.00 98.25 169 THR A CA 1
ATOM 1281 C C . THR A 1 169 ? -9.599 9.403 18.007 1.00 98.25 169 THR A C 1
ATOM 1283 O O . THR A 1 169 ? -9.805 9.336 19.219 1.00 98.25 169 THR A O 1
ATOM 1286 N N . THR A 1 170 ? -10.553 9.183 17.101 1.00 98.31 170 THR A N 1
ATOM 1287 C CA . THR A 1 170 ? -11.936 8.854 17.456 1.00 98.31 170 THR A CA 1
ATOM 1288 C C . THR A 1 170 ? -12.018 7.538 18.225 1.00 98.31 170 THR A C 1
ATOM 1290 O O . THR A 1 170 ? -12.614 7.496 19.298 1.00 98.31 170 THR A O 1
ATOM 1293 N N . LEU A 1 171 ? -11.383 6.474 17.726 1.00 98.12 171 LEU A N 1
ATOM 1294 C CA . LEU A 1 171 ? -11.517 5.147 18.321 1.00 98.12 171 LEU A CA 1
ATOM 1295 C C . LEU A 1 171 ? -10.800 5.028 19.671 1.00 98.12 171 LEU A C 1
ATOM 1297 O O . LEU A 1 171 ? -11.316 4.359 20.562 1.00 98.12 171 LEU A O 1
ATOM 1301 N N . ILE A 1 172 ? -9.656 5.698 19.850 1.00 98.06 172 ILE A N 1
ATOM 1302 C CA . ILE A 1 172 ? -8.987 5.790 21.158 1.00 98.06 172 ILE A CA 1
ATOM 1303 C C . ILE A 1 172 ? -9.910 6.464 22.165 1.00 98.06 172 ILE A C 1
ATOM 1305 O O . ILE A 1 172 ? -10.171 5.898 23.221 1.00 98.06 172 ILE A O 1
ATOM 1309 N N . ARG A 1 173 ? -10.466 7.629 21.810 1.00 98.38 173 ARG A N 1
ATOM 1310 C CA . ARG A 1 173 ? -11.404 8.347 22.674 1.00 98.38 173 ARG A CA 1
ATOM 1311 C C . ARG A 1 173 ? -12.587 7.453 23.052 1.00 98.38 173 ARG A C 1
ATOM 1313 O O . ARG A 1 173 ? -12.923 7.338 24.223 1.00 98.38 173 ARG A O 1
ATOM 1320 N N . ASP A 1 174 ? -13.206 6.791 22.082 1.00 98.19 174 ASP A N 1
ATOM 1321 C CA . ASP A 1 174 ? -14.363 5.938 22.347 1.00 98.19 174 ASP A CA 1
ATOM 1322 C C . ASP A 1 174 ? -13.982 4.711 23.200 1.00 98.19 174 ASP A C 1
ATOM 1324 O O . ASP A 1 174 ? -14.735 4.311 24.085 1.00 98.19 174 ASP A O 1
ATOM 1328 N N . ASN A 1 175 ? -12.790 4.137 23.022 1.00 98.00 175 ASN A N 1
ATOM 1329 C CA . ASN A 1 175 ? -12.299 3.067 23.890 1.00 98.00 175 ASN A CA 1
ATOM 1330 C C . ASN A 1 175 ? -11.998 3.553 25.314 1.00 98.00 175 ASN A C 1
ATOM 1332 O O . ASN A 1 175 ? -12.275 2.825 26.262 1.00 98.00 175 ASN A O 1
ATOM 1336 N N . ASP A 1 176 ? -11.518 4.783 25.484 1.00 97.69 176 ASP A N 1
ATOM 1337 C CA . ASP A 1 176 ? -11.248 5.372 26.798 1.00 97.69 176 ASP A CA 1
ATOM 1338 C C . ASP A 1 176 ? -12.525 5.682 27.591 1.00 97.69 176 ASP A C 1
ATOM 1340 O O . ASP A 1 176 ? -12.484 5.657 28.820 1.00 97.69 176 ASP A O 1
ATOM 1344 N N . PHE A 1 177 ? -13.654 5.951 26.921 1.00 97.75 177 PHE A N 1
ATOM 1345 C CA . PHE A 1 177 ? -14.923 6.312 27.573 1.00 97.75 177 PHE A CA 1
ATOM 1346 C C . PHE A 1 177 ? -16.008 5.227 27.543 1.00 97.75 177 PHE A C 1
ATOM 1348 O O . PHE A 1 177 ? -16.950 5.313 28.331 1.00 97.75 177 PHE A O 1
ATOM 1355 N N . ILE A 1 178 ? -15.930 4.258 26.626 1.00 97.81 178 ILE A N 1
ATOM 1356 C CA . ILE A 1 178 ? -17.017 3.298 26.366 1.00 97.81 178 ILE A CA 1
ATOM 1357 C C . ILE A 1 178 ? -16.531 1.853 26.495 1.00 97.81 178 ILE A C 1
ATOM 1359 O O . ILE A 1 178 ? -17.102 1.081 27.263 1.00 97.81 178 ILE A O 1
ATOM 1363 N N . TYR A 1 179 ? -15.519 1.455 25.718 1.00 97.25 179 TYR A N 1
ATOM 1364 C CA . TYR A 1 179 ? -15.213 0.028 25.525 1.00 97.25 179 TYR A CA 1
ATOM 1365 C C . TYR A 1 179 ? -14.170 -0.530 26.498 1.00 97.25 179 TYR A C 1
ATOM 1367 O O . TYR A 1 179 ? -14.229 -1.710 26.840 1.00 97.25 179 TYR A O 1
ATOM 1375 N N . HIS A 1 180 ? -13.218 0.302 26.922 1.00 97.06 180 HIS A N 1
ATOM 1376 C CA . HIS A 1 180 ? -12.145 -0.012 27.866 1.00 97.06 180 HIS A CA 1
ATOM 1377 C C . HIS A 1 180 ? -11.373 -1.305 27.551 1.00 97.06 180 HIS A C 1
ATOM 1379 O O . HIS A 1 180 ? -10.957 -2.034 28.454 1.00 97.06 180 HIS A O 1
ATOM 1385 N N . GLN A 1 181 ? -11.178 -1.619 26.268 1.00 97.75 181 GLN A N 1
ATOM 1386 C CA . GLN A 1 181 ? -10.405 -2.787 25.861 1.00 97.75 181 GLN A CA 1
ATOM 1387 C C . GLN A 1 181 ? -8.908 -2.485 25.893 1.00 97.75 181 GLN A C 1
ATOM 1389 O O . GLN A 1 181 ? -8.467 -1.399 25.513 1.00 97.75 181 GLN A O 1
ATOM 1394 N N . GLY A 1 182 ? -8.114 -3.469 26.320 1.00 96.44 182 GLY A N 1
ATOM 1395 C CA . GLY A 1 182 ? -6.658 -3.376 26.268 1.00 96.44 182 GLY A CA 1
ATOM 1396 C C . GLY A 1 182 ? -6.162 -3.271 24.826 1.00 96.44 182 GLY A C 1
ATOM 1397 O O . GLY A 1 182 ? -6.595 -4.036 23.964 1.00 96.44 182 GLY A O 1
ATOM 1398 N N . VAL A 1 183 ? -5.245 -2.336 24.576 1.00 96.94 183 VAL A N 1
ATOM 1399 C CA . VAL A 1 183 ? -4.616 -2.130 23.265 1.00 96.94 183 VAL A CA 1
ATOM 1400 C C . VAL A 1 183 ? -3.307 -2.930 23.217 1.00 96.94 183 VAL A C 1
ATOM 1402 O O . VAL A 1 183 ? -2.417 -2.667 24.030 1.00 96.94 183 VAL A O 1
ATOM 1405 N N . PRO A 1 184 ? -3.167 -3.922 22.319 1.00 95.12 184 PRO A N 1
ATOM 1406 C CA . PRO A 1 184 ? -1.916 -4.656 22.146 1.00 95.12 184 PRO A CA 1
ATOM 1407 C C . PRO A 1 184 ? -0.779 -3.758 21.639 1.00 95.12 184 PRO A C 1
ATOM 1409 O O . PRO A 1 184 ? -1.016 -2.813 20.892 1.00 95.12 184 PRO A O 1
ATOM 1412 N N . ASN A 1 185 ? 0.468 -4.096 21.982 1.00 85.94 185 ASN A N 1
ATOM 1413 C CA . ASN A 1 185 ? 1.647 -3.382 21.470 1.00 85.94 185 ASN A CA 1
ATOM 1414 C C . ASN A 1 185 ? 1.910 -3.647 19.974 1.00 85.94 185 ASN A C 1
ATOM 1416 O O . ASN A 1 185 ? 2.549 -2.829 19.315 1.00 85.94 185 ASN A O 1
ATOM 1420 N N . GLU A 1 186 ? 1.445 -4.785 19.449 1.00 75.00 186 GLU A N 1
ATOM 1421 C CA . GLU A 1 186 ? 1.597 -5.200 18.050 1.00 75.00 186 GLU A CA 1
ATOM 1422 C C . GLU A 1 186 ? 0.283 -5.821 17.550 1.00 75.00 186 GLU A C 1
ATOM 1424 O O . GLU A 1 186 ? -0.406 -6.508 18.310 1.00 75.00 186 GLU A O 1
ATOM 1429 N N . ALA A 1 187 ? -0.064 -5.543 16.290 1.00 63.00 187 ALA A N 1
ATOM 1430 C CA . ALA A 1 187 ? -1.321 -5.924 15.636 1.00 63.00 187 ALA A CA 1
ATOM 1431 C C . ALA A 1 187 ? -1.109 -6.893 14.468 1.00 63.00 187 ALA A C 1
ATOM 1433 O O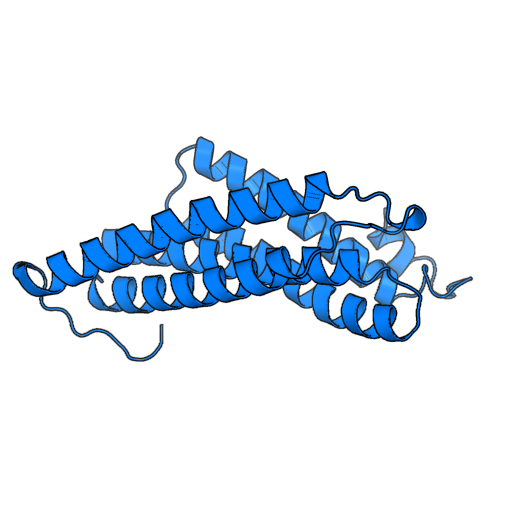 . ALA A 1 187 ? -0.020 -6.836 13.852 1.00 63.00 187 ALA A O 1
#

Sequence (187 aa):
MFTYINENFLHAPSTDLSRATVKALINVMLAQAQEIFLEKQTADGKKSGQLAKLASQAAWLYTQAAETVQEYVGKGFFEKVWSLVIQAKASHMASVASFHQANADVDSGSYGIAIARLQLAAKLSAAAVTWAKSFPSSVPANSNLVSEDGASLMEEIKRHQAIVEEQVTTLIRDNDFIYHQGVPNEA

pLDDT: mean 95.44, std 5.07, range [63.0, 98.88]

Foldseek 3Di:
DLVCLLVPVCDQPDPCSHNLNSLLVVLQVVLVVLVVVLVVCVVVVHALLVSLVSLLSSLVSLVSSLVSLVVVVVVVNADVLVSLLSQLSNLLSNLSSLQSVLVVCVVVLNLLASLQSLVSSLVSLVSSLVSLVPRDQDGDPVNVDHSVVSVVSNVVSVVSNVVSVVVSVVSVVCCVPPVVDHHDNHD

Secondary structure (DSSP, 8-state):
-HHHHHHH--S-SSGGGSHHHHHHHHHHHHHHHHHHHHHHHHHTT--HHHHHHHHHHHHHHHHHHHHHHHHHHTTTSS-HHHHHHHHHHHHHHHHHHHHHHHHHHHHTT-HHHHHHHHHHHHHHHHHHHHHHHTS-SS--GGGT--HHHHHHHHHHHHHHHHHHHHHHHHHHHHIIIII-PPPPS--